Protein AF-A0A1G2BMB1-F1 (afdb_monomer_lite)

Secondary structure (DSSP, 8-state):
----HHHHHHHHHHHHHHTT-HHHHHHHH-GGGS-TTT-SS-HHHHHHHHHHHHHHHHHHH----HHHHHHTTGGGSTTS-SEEEE-STTT-EEEETHHHHHHHHHHHTT--HHHHHHHHHTTGGGTT--HHHHHHHTTT-HHHHHHHHHHHHHHHHHS---TTTTTHHHHHHHHHHHHHHHHT--HHHHHHHHHHHHSPPPPP-

Foldseek 3Di:
DPPPVLLVVLLVVLVVVCVVDPLSVCQQQPCLSPAVQFAPGRPVLLLVQLLVLQVLCCVQPVDHCNSLSSQLQSCVGPPNQPDWDPPDDSHGTDRPQSLVSSLVSCVVSPDDPLSSLLSNCLCVLVVPDALVRLCVSLVVDPVSSLSSLSSVLSSLLSRLQDPVRPVCLVVSLVRSQNSCVVSVHDPSSSVSSNCSSPDDHDDDD

Sequence (205 aa):
MSENPVIKSLFNEAMKRLKKSGYWQKACNDSSAHAPLWHQFPLLQHIDLTIAAAVEVFRQTGIDLVAILALHDLGKIDPFITYCQNDTPANHRQYQNHEDSSAKIAAEYGFSPEVLFLLRWHDQAYSGITPANLLKKCGGDKKRLTKLLLVFACDAAGKGWVPNQQKQRPQIAAFIEEVCNFAGLPEHISRVASAIILRDQPKAD

Radius of gyration: 16.28 Å; chains: 1; bounding box: 38×33×45 Å

Structure (mmCIF, N/CA/C/O backbone):
data_AF-A0A1G2BMB1-F1
#
_entry.id   AF-A0A1G2BMB1-F1
#
loop_
_atom_site.group_PDB
_atom_site.id
_atom_site.type_symbol
_atom_site.label_atom_id
_atom_site.label_alt_id
_atom_site.label_comp_id
_atom_site.label_asym_id
_atom_site.label_entity_id
_atom_site.label_seq_id
_atom_site.pdbx_PDB_ins_code
_atom_site.Cartn_x
_atom_site.Cartn_y
_atom_site.Cartn_z
_atom_site.occupancy
_atom_site.B_iso_or_equiv
_atom_site.auth_seq_id
_atom_site.auth_comp_id
_atom_site.auth_asym_id
_atom_site.auth_atom_id
_atom_site.pdb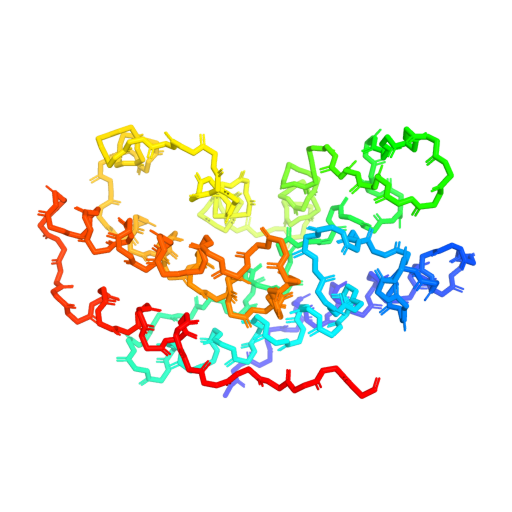x_PDB_model_num
ATOM 1 N N . MET A 1 1 ? -10.250 -19.900 0.254 1.00 40.16 1 MET A N 1
ATOM 2 C CA . MET A 1 1 ? -9.790 -18.753 -0.555 1.00 40.16 1 MET A CA 1
ATOM 3 C C . MET A 1 1 ? -10.714 -18.668 -1.750 1.00 40.16 1 MET A C 1
ATOM 5 O O . MET A 1 1 ? -10.724 -19.607 -2.534 1.00 40.16 1 MET A O 1
ATOM 9 N N . SER A 1 2 ? -11.554 -17.638 -1.860 1.00 33.88 2 SER A N 1
ATOM 10 C CA . SER A 1 2 ? -12.243 -17.402 -3.128 1.00 33.88 2 SER A CA 1
ATOM 11 C C . SER A 1 2 ? -11.184 -16.905 -4.104 1.00 33.88 2 SER A C 1
ATOM 13 O O . SER A 1 2 ? -10.715 -15.774 -3.981 1.00 33.88 2 SER A O 1
ATOM 15 N N . GLU A 1 3 ? -10.758 -17.767 -5.025 1.00 43.78 3 GLU A N 1
ATOM 16 C CA . GLU A 1 3 ? -10.104 -17.331 -6.251 1.00 43.78 3 GLU A CA 1
ATOM 17 C C . GLU A 1 3 ? -11.067 -16.347 -6.912 1.00 43.78 3 GLU A C 1
ATOM 19 O O . GLU A 1 3 ? -12.030 -16.772 -7.538 1.00 43.78 3 GLU A O 1
ATOM 24 N N . ASN A 1 4 ? -10.898 -15.041 -6.708 1.00 58.31 4 ASN A N 1
ATOM 25 C CA . ASN A 1 4 ? -11.692 -14.084 -7.455 1.00 58.31 4 ASN A CA 1
ATOM 26 C C . ASN A 1 4 ? -11.224 -14.219 -8.914 1.00 58.31 4 ASN A C 1
ATOM 28 O O . ASN A 1 4 ? -10.085 -13.837 -9.219 1.00 58.31 4 ASN A O 1
ATOM 32 N N . PRO A 1 5 ? -12.043 -14.804 -9.807 1.00 60.38 5 PRO A N 1
ATOM 33 C CA . PRO A 1 5 ? -11.613 -15.131 -11.161 1.00 60.38 5 PRO A CA 1
ATOM 34 C C . PRO A 1 5 ? -11.206 -13.870 -11.930 1.00 60.38 5 PRO A C 1
ATOM 36 O O . PRO A 1 5 ? -10.368 -13.944 -12.825 1.00 60.38 5 PRO A O 1
ATOM 39 N N . VAL A 1 6 ? -11.718 -12.704 -11.519 1.00 59.69 6 VAL A N 1
ATOM 40 C CA . VAL A 1 6 ? -11.354 -11.396 -12.067 1.00 59.69 6 VAL A CA 1
ATOM 41 C C . VAL A 1 6 ? -9.906 -11.035 -11.733 1.00 59.69 6 VAL A C 1
ATOM 43 O O . VAL A 1 6 ? -9.174 -10.645 -12.634 1.00 59.69 6 VAL A O 1
ATOM 46 N N . ILE A 1 7 ? -9.446 -11.237 -10.489 1.00 63.47 7 ILE A N 1
ATOM 47 C CA . ILE A 1 7 ? -8.053 -10.950 -10.084 1.00 63.47 7 ILE A CA 1
ATOM 48 C C . ILE A 1 7 ? -7.088 -11.870 -10.832 1.00 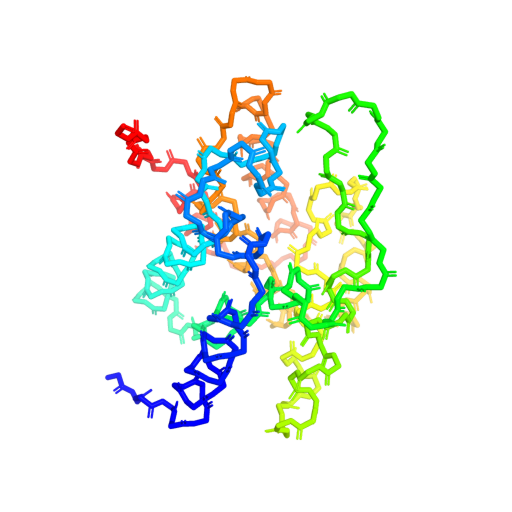63.47 7 ILE A C 1
ATOM 50 O O . ILE A 1 7 ? -6.094 -11.415 -11.389 1.00 63.47 7 ILE A O 1
ATOM 54 N N . LYS A 1 8 ? -7.408 -13.169 -10.891 1.00 61.91 8 LYS A N 1
ATOM 55 C CA . LYS A 1 8 ? -6.599 -14.162 -11.611 1.00 61.91 8 LYS A CA 1
ATOM 56 C C . LYS A 1 8 ? -6.544 -13.843 -13.107 1.00 61.91 8 LYS A C 1
ATOM 58 O O . LYS A 1 8 ? -5.479 -13.943 -13.706 1.00 61.91 8 LYS A O 1
ATOM 63 N N . SER A 1 9 ? -7.661 -13.431 -13.711 1.00 63.75 9 SER A N 1
ATOM 64 C CA . SER A 1 9 ? -7.712 -13.014 -15.118 1.00 63.75 9 SER A CA 1
ATOM 65 C C . SER A 1 9 ? -6.886 -11.755 -15.374 1.00 63.75 9 SER A C 1
ATOM 67 O O . SER A 1 9 ? -6.090 -11.745 -16.307 1.00 63.75 9 SER A O 1
ATOM 69 N N . LEU A 1 10 ? -7.018 -10.736 -14.521 1.00 62.34 10 LEU A N 1
ATOM 70 C CA . LEU A 1 10 ? -6.266 -9.482 -14.589 1.00 62.34 10 LEU A CA 1
ATOM 71 C C . LEU A 1 10 ? -4.765 -9.694 -14.481 1.00 62.34 10 LEU A C 1
ATOM 73 O O . LEU A 1 10 ? -4.008 -9.234 -15.332 1.00 62.34 10 LEU A O 1
ATOM 77 N N . PHE A 1 11 ? -4.345 -10.433 -13.456 1.00 64.12 11 PHE A N 1
ATOM 78 C CA . PHE A 1 11 ? -2.944 -10.757 -13.254 1.00 64.12 11 PHE A CA 1
ATOM 79 C C . PHE A 1 11 ? -2.411 -11.554 -14.447 1.00 64.12 11 PHE A C 1
ATOM 81 O O . PHE A 1 11 ? -1.391 -11.199 -15.026 1.00 64.12 11 PHE A O 1
ATOM 88 N N . ASN A 1 12 ? -3.147 -12.566 -14.917 1.00 65.56 12 ASN A N 1
ATOM 89 C CA . ASN A 1 12 ? -2.757 -13.330 -16.102 1.00 65.56 12 ASN A CA 1
ATOM 90 C C . ASN A 1 12 ? -2.710 -12.484 -17.383 1.00 65.56 12 ASN A C 1
ATOM 92 O O . ASN A 1 12 ? -1.885 -12.753 -18.254 1.00 65.56 12 ASN A O 1
ATOM 96 N N . GLU A 1 13 ? -3.583 -11.491 -17.537 1.00 62.50 13 GLU A N 1
ATOM 97 C CA . GLU A 1 13 ? -3.580 -10.589 -18.686 1.00 62.50 13 GLU A CA 1
ATOM 98 C C . GLU A 1 13 ? -2.398 -9.617 -18.640 1.00 62.50 13 GLU A C 1
ATOM 100 O O . GLU A 1 13 ? -1.688 -9.491 -19.642 1.00 62.50 13 GLU A O 1
ATOM 105 N N . ALA A 1 14 ? -2.120 -9.018 -17.478 1.00 61.41 14 ALA A N 1
ATOM 106 C CA . ALA A 1 14 ? -0.907 -8.239 -17.245 1.00 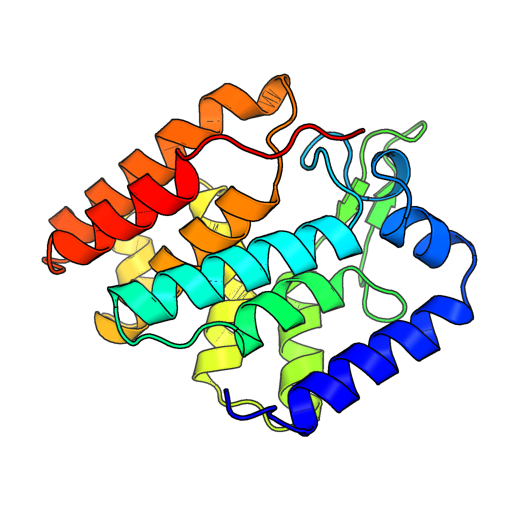61.41 14 ALA A CA 1
ATOM 107 C C . ALA A 1 14 ? 0.343 -9.082 -17.556 1.00 61.41 14 ALA A C 1
ATOM 109 O O . ALA A 1 14 ? 1.183 -8.680 -18.360 1.00 61.41 14 ALA A O 1
ATOM 110 N N . MET A 1 15 ? 0.399 -10.320 -17.055 1.00 62.94 15 MET A N 1
ATOM 111 C CA . MET A 1 15 ? 1.475 -11.279 -17.329 1.00 62.94 15 MET A CA 1
ATOM 112 C C . MET A 1 15 ? 1.586 -11.685 -18.807 1.00 62.94 15 MET A C 1
ATOM 114 O O . MET A 1 15 ? 2.689 -11.883 -19.319 1.00 62.94 15 MET A O 1
ATOM 118 N N . LYS A 1 16 ? 0.472 -11.800 -19.541 1.00 61.47 16 LYS A N 1
ATOM 119 C CA . LYS A 1 16 ? 0.485 -12.064 -20.994 1.00 61.47 16 LYS A CA 1
ATOM 120 C C . LYS A 1 16 ? 1.001 -10.865 -21.790 1.00 61.47 16 LYS A C 1
ATOM 122 O O . LYS A 1 16 ? 1.705 -11.068 -22.778 1.00 61.47 16 LYS A O 1
ATOM 127 N N . ARG A 1 17 ? 0.662 -9.639 -21.382 1.00 54.75 17 ARG A N 1
ATOM 128 C CA . ARG A 1 17 ? 1.127 -8.394 -22.018 1.00 54.75 17 ARG A CA 1
ATOM 129 C C . ARG A 1 17 ? 2.621 -8.167 -21.753 1.00 54.75 17 ARG A C 1
ATOM 131 O O . ARG A 1 17 ? 3.355 -7.906 -22.702 1.00 54.75 17 ARG A O 1
ATOM 138 N N . LEU A 1 18 ? 3.088 -8.457 -20.534 1.00 53.75 18 LEU A N 1
ATOM 139 C CA . LEU A 1 18 ? 4.507 -8.475 -20.144 1.00 53.75 18 LEU A CA 1
ATOM 140 C C . LEU A 1 18 ? 5.387 -9.342 -21.058 1.00 53.75 18 LEU A C 1
ATOM 142 O O . LEU A 1 18 ? 6.513 -8.964 -21.383 1.00 53.75 18 LEU A O 1
ATOM 146 N N . LYS A 1 19 ? 4.876 -10.488 -21.532 1.00 49.25 19 LYS A N 1
ATOM 147 C CA . LYS A 1 19 ? 5.622 -11.381 -22.436 1.00 49.25 19 LYS A CA 1
ATOM 148 C C . LYS A 1 19 ? 5.981 -10.740 -23.784 1.00 49.25 19 LYS A C 1
ATOM 150 O O . LYS A 1 19 ? 6.873 -11.259 -24.446 1.00 49.25 19 LYS A O 1
ATOM 155 N N . LYS A 1 20 ? 5.343 -9.638 -24.194 1.00 50.84 20 LYS A N 1
ATOM 156 C CA . LYS A 1 20 ? 5.582 -9.001 -25.503 1.00 50.84 20 LYS A CA 1
ATOM 157 C C . LYS A 1 20 ? 6.668 -7.921 -25.497 1.00 50.84 20 LYS A C 1
ATOM 159 O O . LYS A 1 20 ? 7.103 -7.517 -26.570 1.00 50.84 20 LYS A O 1
ATOM 164 N N . SER A 1 21 ? 7.139 -7.478 -24.333 1.00 56.31 21 SER A N 1
ATOM 165 C CA . SER A 1 21 ? 8.065 -6.345 -24.218 1.00 56.31 21 SER A CA 1
ATOM 166 C C . SER A 1 21 ? 9.340 -6.723 -23.452 1.00 56.31 21 SER A C 1
ATOM 168 O O . SER A 1 21 ? 9.294 -7.003 -22.252 1.00 56.31 21 SER A O 1
ATOM 170 N N . GLY A 1 22 ? 10.494 -6.710 -24.128 1.00 59.22 22 GLY A N 1
ATOM 171 C CA . GLY A 1 22 ? 11.763 -7.214 -23.577 1.00 59.22 22 GLY A CA 1
ATOM 172 C C . GLY A 1 22 ? 12.251 -6.502 -22.306 1.00 59.22 22 GLY A C 1
ATOM 173 O O . GLY A 1 22 ? 12.800 -7.138 -21.412 1.00 59.22 22 GLY A O 1
ATOM 174 N N . TYR A 1 23 ? 11.993 -5.199 -22.168 1.00 60.84 23 TYR A N 1
ATOM 175 C CA . TYR A 1 23 ? 12.359 -4.442 -20.965 1.00 60.84 23 TYR A CA 1
ATOM 176 C C . TYR A 1 23 ? 11.543 -4.854 -19.731 1.00 60.84 23 TYR A C 1
ATOM 178 O O . TYR A 1 23 ? 12.091 -4.961 -18.636 1.00 60.84 23 TYR A O 1
ATOM 186 N N . TRP A 1 24 ? 10.246 -5.120 -19.892 1.00 62.31 24 TRP A N 1
ATOM 187 C CA . TRP A 1 24 ? 9.374 -5.446 -18.762 1.00 62.31 24 TRP A CA 1
ATOM 188 C C . TRP A 1 24 ? 9.559 -6.861 -18.267 1.00 62.31 24 TRP A C 1
ATOM 190 O O . TRP A 1 24 ? 9.482 -7.091 -17.065 1.00 62.31 24 TRP A O 1
ATOM 200 N N . GLN A 1 25 ? 9.923 -7.783 -19.160 1.00 66.44 25 GLN A N 1
ATOM 201 C CA . GLN A 1 25 ? 10.459 -9.069 -18.731 1.00 66.44 25 GLN A CA 1
ATOM 202 C C . GLN A 1 25 ? 11.695 -8.878 -17.846 1.00 66.44 25 GLN A C 1
ATOM 204 O O . GLN A 1 25 ? 11.819 -9.568 -16.840 1.00 66.44 25 GLN A O 1
ATOM 209 N N . LYS A 1 26 ? 12.576 -7.920 -18.162 1.00 69.56 26 LYS A N 1
ATOM 210 C CA . LYS A 1 26 ? 13.732 -7.626 -17.311 1.00 69.56 26 LYS A CA 1
ATOM 211 C C . LYS A 1 26 ? 13.302 -7.039 -15.961 1.00 69.56 26 LYS A C 1
ATOM 213 O O . LYS A 1 26 ? 13.639 -7.618 -14.946 1.00 69.56 26 LYS A O 1
ATOM 218 N N . ALA A 1 27 ? 12.492 -5.979 -15.915 1.00 65.75 27 ALA A N 1
ATOM 219 C CA . ALA A 1 27 ? 12.028 -5.382 -14.647 1.00 65.75 27 ALA A CA 1
ATOM 220 C C . ALA A 1 27 ? 11.242 -6.361 -13.744 1.00 65.75 27 ALA A C 1
ATOM 222 O O . ALA A 1 27 ? 11.308 -6.287 -12.517 1.00 65.75 27 ALA A O 1
ATOM 223 N N . CYS A 1 28 ? 10.518 -7.304 -14.349 1.00 74.25 28 CYS A N 1
ATOM 224 C CA . CYS A 1 28 ? 9.784 -8.343 -13.629 1.00 74.25 28 CYS A CA 1
ATOM 225 C C . CYS A 1 28 ? 10.676 -9.411 -12.997 1.00 74.25 28 CYS A C 1
ATOM 227 O O . CYS A 1 28 ? 10.265 -9.997 -12.000 1.00 74.25 28 CYS A O 1
ATOM 229 N N . ASN A 1 29 ? 11.861 -9.659 -13.563 1.00 75.00 29 ASN A N 1
ATOM 230 C CA . ASN A 1 29 ? 12.733 -10.776 -13.185 1.00 75.00 29 ASN A CA 1
ATOM 231 C C . ASN A 1 29 ? 14.115 -10.339 -12.657 1.00 75.00 29 ASN A C 1
ATOM 233 O O . ASN A 1 29 ? 14.867 -11.175 -12.176 1.00 75.00 29 ASN A O 1
ATOM 237 N N . ASP A 1 30 ? 14.457 -9.052 -12.739 1.00 74.31 30 ASP A N 1
ATOM 238 C CA . ASP A 1 30 ? 15.751 -8.482 -12.355 1.00 74.31 30 ASP A CA 1
ATOM 239 C C . ASP A 1 30 ? 15.532 -7.201 -11.532 1.00 74.31 30 ASP A C 1
ATOM 241 O O . ASP A 1 30 ? 14.972 -6.209 -12.015 1.00 74.31 30 ASP A O 1
ATOM 245 N N . SER A 1 31 ? 15.985 -7.216 -10.276 1.00 73.19 31 SER A N 1
ATOM 246 C CA . SER A 1 31 ? 15.825 -6.104 -9.333 1.00 73.19 31 SER A CA 1
ATOM 247 C C . SER A 1 31 ? 16.570 -4.845 -9.778 1.00 73.19 31 SER A C 1
ATOM 249 O O . SER A 1 31 ? 16.084 -3.737 -9.535 1.00 73.19 31 SER A O 1
ATOM 251 N N . SER A 1 32 ? 17.670 -4.988 -10.530 1.00 74.31 32 SER A N 1
ATOM 252 C CA . SER A 1 32 ? 18.397 -3.859 -11.130 1.00 74.31 32 SER A CA 1
ATOM 253 C C . SER A 1 32 ? 17.554 -3.089 -12.151 1.00 74.31 32 SER A C 1
ATOM 255 O O . SER A 1 32 ? 17.807 -1.917 -12.419 1.00 74.31 32 SER A O 1
ATOM 257 N N . ALA A 1 33 ? 16.525 -3.732 -12.710 1.00 69.50 33 ALA A N 1
ATOM 258 C CA . ALA A 1 33 ? 15.642 -3.163 -13.717 1.00 69.50 33 ALA A CA 1
ATOM 259 C C . ALA A 1 33 ? 14.265 -2.737 -13.172 1.00 69.50 33 ALA A C 1
ATOM 261 O O . ALA A 1 33 ? 13.483 -2.150 -13.921 1.00 69.50 33 ALA A O 1
ATOM 262 N N . HIS A 1 34 ? 13.951 -2.997 -11.903 1.00 73.12 34 HIS A N 1
ATOM 263 C CA . HIS A 1 34 ? 12.720 -2.518 -11.272 1.00 73.12 34 HIS A CA 1
ATOM 264 C C . HIS A 1 34 ? 12.934 -1.095 -10.725 1.00 73.12 34 HIS A C 1
ATOM 266 O O . HIS A 1 34 ? 12.831 -0.112 -11.453 1.00 73.12 34 HIS A O 1
ATOM 272 N N . ALA A 1 35 ? 13.304 -0.974 -9.456 1.00 77.81 35 ALA A N 1
ATOM 273 C CA . ALA A 1 35 ?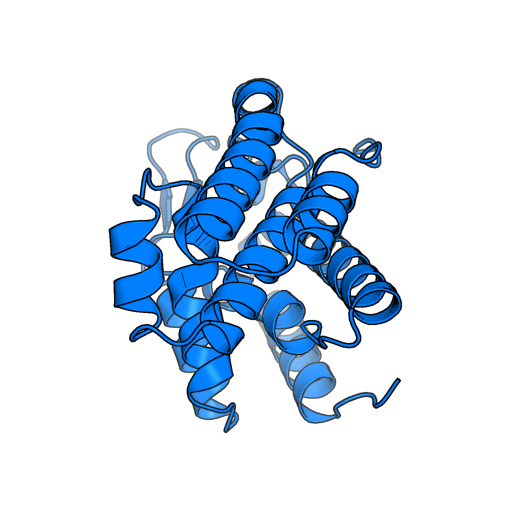 13.675 0.283 -8.819 1.00 77.81 35 ALA A CA 1
ATOM 274 C C . ALA A 1 35 ? 14.734 -0.030 -7.747 1.00 77.81 35 ALA A C 1
ATOM 276 O O . ALA A 1 35 ? 14.409 -0.099 -6.563 1.00 77.81 35 ALA A O 1
ATOM 277 N N . PRO A 1 36 ? 16.001 -0.259 -8.144 1.00 72.44 36 PRO A N 1
ATOM 278 C CA . PRO A 1 36 ? 17.028 -0.854 -7.278 1.00 72.44 36 PRO A CA 1
ATOM 279 C C . PRO A 1 36 ? 17.451 0.011 -6.083 1.00 72.44 36 PRO A C 1
ATOM 281 O O . PRO A 1 36 ? 18.108 -0.478 -5.173 1.00 72.44 36 PRO A O 1
ATOM 284 N N . LEU A 1 37 ? 17.077 1.293 -6.054 1.00 76.88 37 LEU A N 1
ATOM 285 C CA . LEU A 1 37 ? 17.261 2.163 -4.883 1.00 76.88 37 LEU A CA 1
ATOM 286 C C . LEU A 1 37 ? 16.141 2.038 -3.844 1.00 76.88 37 LEU A C 1
ATOM 288 O O . LEU A 1 37 ? 16.271 2.595 -2.753 1.00 76.88 37 LEU A O 1
ATOM 292 N N . TRP A 1 38 ? 15.063 1.338 -4.197 1.00 78.62 38 TRP A N 1
ATOM 293 C CA . TRP A 1 38 ? 13.828 1.220 -3.422 1.00 78.62 38 TRP A CA 1
ATOM 294 C C . TRP A 1 38 ? 13.489 -0.236 -3.078 1.00 78.62 38 TRP A C 1
ATOM 296 O O . TRP A 1 38 ? 12.983 -0.511 -1.993 1.00 78.62 38 TRP A O 1
ATOM 306 N N . HIS A 1 39 ? 13.787 -1.177 -3.977 1.00 83.44 39 HIS A N 1
ATOM 307 C CA . HIS A 1 39 ? 13.421 -2.585 -3.835 1.00 83.44 39 HIS A CA 1
ATOM 308 C C . HIS A 1 39 ? 14.638 -3.492 -3.994 1.00 83.44 39 HIS A C 1
ATOM 310 O O . HIS A 1 39 ? 15.436 -3.325 -4.915 1.00 83.44 39 HIS A O 1
ATOM 316 N N . GLN A 1 40 ? 14.743 -4.493 -3.117 1.00 85.88 40 GLN A N 1
ATOM 317 C CA . GLN A 1 40 ? 15.721 -5.573 -3.271 1.00 85.88 40 GLN A CA 1
ATOM 318 C C . GLN A 1 40 ? 15.255 -6.602 -4.312 1.00 85.88 40 GLN A C 1
ATOM 320 O O . GLN A 1 40 ? 16.073 -7.255 -4.957 1.00 85.88 40 GLN A O 1
ATOM 325 N N . PHE A 1 41 ? 13.939 -6.731 -4.480 1.00 86.88 41 PHE A N 1
ATOM 326 C CA . PHE A 1 41 ? 13.317 -7.752 -5.310 1.00 86.88 41 PHE A CA 1
ATOM 327 C C . PHE A 1 41 ? 12.865 -7.206 -6.675 1.00 86.88 41 PHE A C 1
ATOM 329 O O . PHE A 1 41 ? 12.458 -6.038 -6.778 1.00 86.88 41 PHE A O 1
ATOM 336 N N . PRO A 1 42 ? 12.882 -8.047 -7.725 1.00 86.69 42 PRO A N 1
ATOM 337 C CA . PRO A 1 42 ? 12.159 -7.783 -8.964 1.00 86.69 42 PRO A CA 1
ATOM 338 C C . PRO A 1 42 ? 10.667 -7.531 -8.714 1.00 86.69 42 PRO A C 1
ATOM 340 O O . PRO A 1 42 ? 10.115 -7.963 -7.700 1.00 86.69 42 PRO A O 1
ATOM 343 N N . LEU A 1 43 ? 9.993 -6.874 -9.662 1.00 86.00 43 LEU A N 1
ATOM 344 C CA . LEU A 1 43 ? 8.598 -6.449 -9.498 1.00 86.00 43 LEU A CA 1
ATOM 345 C C . LEU A 1 43 ? 7.634 -7.604 -9.159 1.00 86.00 43 LEU A C 1
ATOM 347 O O . LEU A 1 43 ? 6.788 -7.454 -8.282 1.00 86.00 43 LEU A O 1
ATOM 351 N N . LEU A 1 44 ? 7.759 -8.766 -9.809 1.00 83.94 44 LEU A N 1
ATOM 352 C CA . LEU A 1 44 ? 6.844 -9.887 -9.546 1.00 83.94 44 LEU A CA 1
ATOM 353 C C . LEU A 1 44 ? 7.075 -10.504 -8.171 1.00 83.94 44 LEU A C 1
ATOM 355 O O . LEU A 1 44 ? 6.119 -10.744 -7.444 1.00 83.94 44 LEU A O 1
ATOM 359 N N . GLN A 1 45 ? 8.338 -10.682 -7.785 1.00 86.06 45 GLN A N 1
ATOM 360 C CA . GLN A 1 45 ? 8.670 -11.169 -6.450 1.00 86.06 45 GLN A CA 1
ATOM 361 C C . GLN A 1 45 ? 8.215 -10.177 -5.368 1.00 86.06 45 GLN A C 1
ATOM 363 O O . GLN A 1 45 ? 7.727 -10.598 -4.323 1.00 86.06 45 GLN A O 1
ATOM 368 N N . HIS A 1 46 ? 8.316 -8.867 -5.621 1.00 91.25 46 HIS A N 1
ATOM 369 C CA . HIS A 1 46 ? 7.749 -7.842 -4.747 1.00 91.25 46 HIS A CA 1
ATOM 370 C C . HIS A 1 46 ? 6.235 -8.042 -4.564 1.00 91.25 46 HIS A C 1
ATOM 372 O O . HIS A 1 46 ? 5.780 -8.175 -3.429 1.00 91.25 46 HIS A O 1
ATOM 378 N N . ILE A 1 47 ? 5.472 -8.152 -5.658 1.00 90.12 47 ILE A N 1
ATOM 379 C CA . ILE A 1 47 ? 4.017 -8.377 -5.616 1.00 90.12 47 ILE A CA 1
ATOM 380 C C . ILE A 1 47 ? 3.666 -9.689 -4.892 1.00 90.12 47 ILE A C 1
ATOM 382 O O . ILE A 1 47 ? 2.768 -9.708 -4.051 1.00 90.12 47 ILE A O 1
ATOM 386 N N . ASP A 1 48 ? 4.387 -10.779 -5.147 1.00 87.19 48 ASP A N 1
ATOM 387 C CA . ASP A 1 48 ? 4.138 -12.061 -4.478 1.00 87.19 48 ASP A CA 1
ATOM 388 C C . ASP A 1 48 ? 4.333 -11.959 -2.955 1.00 87.19 48 ASP A C 1
ATOM 390 O O . ASP A 1 48 ? 3.532 -12.483 -2.172 1.00 87.19 48 ASP A O 1
ATOM 394 N N . LEU A 1 49 ? 5.365 -11.233 -2.512 1.00 90.81 49 LEU A N 1
ATOM 395 C CA . LEU A 1 49 ? 5.635 -11.011 -1.092 1.00 90.81 49 LEU A CA 1
ATOM 396 C C . LEU A 1 49 ? 4.589 -10.106 -0.428 1.00 90.81 49 LEU A C 1
ATOM 398 O O . LEU A 1 49 ? 4.204 -10.375 0.717 1.00 90.81 49 LEU A O 1
ATOM 402 N N . THR A 1 50 ? 4.091 -9.074 -1.120 1.00 94.06 50 THR A N 1
ATOM 403 C CA . THR A 1 50 ? 3.008 -8.228 -0.588 1.00 94.06 50 THR A CA 1
ATOM 404 C C . THR A 1 50 ? 1.684 -8.996 -0.507 1.00 94.06 50 THR A C 1
ATOM 406 O O . THR A 1 50 ? 0.964 -8.860 0.484 1.00 94.06 50 THR A O 1
ATOM 409 N N . ILE A 1 51 ? 1.385 -9.883 -1.467 1.00 91.81 51 ILE A N 1
ATOM 410 C CA . ILE A 1 51 ? 0.231 -10.798 -1.406 1.00 91.81 51 ILE A CA 1
ATOM 411 C C . ILE A 1 51 ? 0.364 -11.760 -0.222 1.00 91.81 51 ILE A C 1
ATOM 413 O O . ILE A 1 51 ? -0.594 -11.945 0.533 1.00 91.81 51 ILE A O 1
ATOM 417 N N . ALA A 1 52 ? 1.541 -12.354 -0.014 1.00 89.56 52 ALA A N 1
ATOM 418 C CA . ALA A 1 52 ? 1.780 -13.237 1.125 1.00 89.56 52 ALA A CA 1
ATOM 419 C C . ALA A 1 52 ? 1.583 -12.506 2.466 1.00 89.56 52 ALA A C 1
ATOM 421 O O . ALA A 1 52 ? 1.004 -13.065 3.400 1.00 89.56 52 ALA A O 1
ATOM 422 N N . ALA A 1 53 ? 2.015 -11.244 2.560 1.00 94.69 53 ALA A N 1
ATOM 423 C CA . ALA A 1 53 ? 1.742 -10.394 3.717 1.00 94.69 53 ALA A CA 1
ATOM 424 C C . ALA A 1 53 ? 0.238 -10.106 3.888 1.00 94.69 53 ALA A C 1
ATOM 426 O O . ALA A 1 53 ? -0.275 -10.208 5.001 1.00 94.69 53 ALA A O 1
ATOM 427 N N . ALA A 1 54 ? -0.490 -9.838 2.800 1.00 94.69 54 ALA A N 1
ATOM 428 C CA . ALA A 1 54 ? -1.934 -9.600 2.833 1.00 94.69 54 ALA A CA 1
ATOM 429 C C . ALA A 1 54 ? -2.730 -10.825 3.312 1.00 94.69 54 ALA A C 1
ATOM 431 O O . ALA A 1 54 ? -3.673 -10.686 4.092 1.00 94.69 54 ALA A O 1
ATOM 432 N N . VAL A 1 55 ? -2.334 -12.034 2.899 1.00 91.81 55 VAL A N 1
ATOM 433 C CA . VAL A 1 55 ? -2.930 -13.288 3.393 1.00 91.81 55 VAL A CA 1
ATOM 434 C C . VAL A 1 55 ? -2.726 -13.434 4.901 1.00 91.81 55 VAL A C 1
ATOM 436 O O . VAL A 1 55 ? -3.634 -13.869 5.611 1.00 91.81 55 VAL A O 1
ATOM 439 N N . GLU A 1 56 ? -1.556 -13.054 5.407 1.00 93.31 56 GLU A N 1
ATOM 440 C CA . GLU A 1 56 ? -1.268 -13.110 6.837 1.00 93.31 56 GLU A CA 1
ATOM 441 C C . GLU A 1 56 ? -2.066 -12.062 7.629 1.00 93.31 56 GLU A C 1
ATOM 443 O O . GLU A 1 56 ? -2.681 -12.389 8.644 1.00 93.31 56 GLU A O 1
ATOM 448 N N . VAL A 1 57 ? -2.167 -10.831 7.117 1.00 95.50 57 VAL A N 1
ATOM 449 C CA . VAL A 1 57 ? -3.061 -9.801 7.672 1.00 95.50 57 VAL A CA 1
ATOM 450 C C . VAL A 1 57 ? -4.504 -10.302 7.736 1.00 95.50 57 VAL A C 1
ATOM 452 O O . VAL A 1 57 ? -5.159 -10.129 8.767 1.00 95.50 57 VAL A O 1
ATOM 455 N N . PHE A 1 58 ? -4.999 -10.959 6.683 1.00 95.31 58 PHE A N 1
ATOM 456 C CA . PHE A 1 58 ? -6.350 -11.519 6.666 1.00 95.31 58 PHE A CA 1
ATOM 457 C C . PHE A 1 58 ? -6.554 -12.557 7.774 1.00 95.31 58 PHE A C 1
ATOM 459 O O . PHE A 1 58 ? -7.566 -12.510 8.469 1.00 95.31 58 PHE A O 1
ATOM 466 N N . ARG A 1 59 ? -5.585 -13.452 8.006 1.00 93.81 59 ARG A N 1
ATOM 467 C CA . ARG A 1 59 ? -5.670 -14.443 9.096 1.00 93.81 59 ARG A CA 1
ATOM 468 C C . ARG A 1 59 ? -5.756 -13.797 10.477 1.00 93.81 59 ARG A C 1
ATOM 470 O O . ARG A 1 59 ? -6.444 -14.328 11.342 1.00 93.81 59 ARG A O 1
ATOM 477 N N . GLN A 1 60 ? -5.074 -12.671 10.682 1.00 96.50 60 GLN A N 1
ATOM 478 C CA . GLN A 1 60 ? -5.000 -12.009 11.988 1.00 96.50 60 GLN A CA 1
ATOM 479 C C . GLN A 1 60 ? -6.126 -10.994 12.235 1.00 96.50 60 GLN A C 1
ATOM 481 O O . GLN A 1 60 ? -6.459 -10.724 13.387 1.00 96.50 60 GLN A O 1
ATOM 486 N N . THR A 1 61 ? -6.707 -10.418 11.179 1.00 95.44 61 THR A N 1
ATOM 487 C CA . THR A 1 61 ? -7.662 -9.294 11.286 1.00 95.44 61 THR A CA 1
ATOM 488 C C . THR A 1 61 ? -9.016 -9.553 10.625 1.00 95.44 61 THR A C 1
ATOM 490 O O . THR A 1 61 ? -9.966 -8.811 10.866 1.00 95.44 61 THR A O 1
ATOM 493 N N . GLY A 1 62 ? -9.118 -10.565 9.759 1.00 94.06 62 GLY A N 1
ATOM 494 C CA . GLY A 1 62 ? -10.277 -10.797 8.893 1.00 94.06 62 GLY A CA 1
ATOM 495 C C . GLY A 1 62 ? -10.419 -9.802 7.732 1.00 94.06 62 GLY A C 1
ATOM 496 O O . GLY A 1 62 ? -11.409 -9.861 7.004 1.00 94.06 62 GLY A O 1
ATOM 497 N N . ILE A 1 63 ? -9.466 -8.882 7.538 1.00 95.38 63 ILE A N 1
ATOM 498 C CA . ILE A 1 63 ? -9.504 -7.869 6.473 1.00 95.38 63 ILE A CA 1
ATOM 499 C C . ILE A 1 63 ? -8.785 -8.404 5.233 1.00 95.38 63 ILE A C 1
ATOM 501 O O . ILE A 1 63 ? -7.575 -8.619 5.254 1.00 95.38 63 ILE A O 1
ATOM 505 N N . ASP A 1 64 ? -9.533 -8.623 4.150 1.00 92.94 64 ASP A N 1
ATOM 506 C CA . ASP A 1 64 ? -8.979 -9.101 2.880 1.00 92.94 64 ASP A CA 1
ATOM 507 C C . ASP A 1 64 ? -8.439 -7.930 2.050 1.00 92.94 64 ASP A C 1
ATOM 509 O O . ASP A 1 64 ? -9.180 -7.013 1.679 1.00 92.94 64 ASP A O 1
ATOM 513 N N . LEU A 1 65 ? -7.135 -7.972 1.771 1.00 94.12 65 LEU A N 1
ATOM 514 C CA . LEU A 1 65 ? -6.417 -6.984 0.967 1.00 94.12 65 LEU A CA 1
ATOM 515 C C . LEU A 1 65 ? -5.762 -7.598 -0.277 1.00 94.12 65 LEU A C 1
ATOM 517 O O . LEU A 1 65 ? -5.115 -6.879 -1.034 1.00 94.12 65 LEU A O 1
ATOM 521 N N . VAL A 1 66 ? -5.932 -8.903 -0.523 1.00 89.06 66 VAL A N 1
ATOM 522 C CA . VAL A 1 66 ? -5.188 -9.641 -1.561 1.00 89.06 66 VAL A CA 1
ATOM 523 C C . VAL A 1 66 ? -5.364 -9.001 -2.935 1.00 89.06 66 VAL A C 1
ATOM 525 O O . VAL A 1 66 ? -4.394 -8.824 -3.666 1.00 89.06 66 VAL A O 1
ATOM 528 N N . ALA A 1 67 ? -6.588 -8.588 -3.263 1.00 86.12 67 ALA A N 1
ATOM 529 C CA . ALA A 1 67 ? -6.880 -7.909 -4.521 1.00 86.12 67 ALA A CA 1
ATOM 530 C C . ALA A 1 67 ? -6.113 -6.597 -4.687 1.00 86.12 67 ALA A C 1
ATOM 532 O O . ALA A 1 67 ? -5.623 -6.305 -5.768 1.00 86.12 67 ALA A O 1
ATOM 533 N N . ILE A 1 68 ? -6.005 -5.811 -3.619 1.00 93.25 68 ILE A N 1
ATOM 534 C CA . ILE A 1 68 ? -5.325 -4.518 -3.657 1.00 93.25 68 ILE A CA 1
ATOM 535 C C . ILE A 1 68 ? -3.829 -4.744 -3.869 1.00 93.25 68 ILE A C 1
ATOM 537 O O . ILE A 1 68 ? -3.255 -4.141 -4.768 1.00 93.25 68 ILE A O 1
ATOM 541 N N . LEU A 1 69 ? -3.215 -5.665 -3.121 1.00 93.75 69 LEU A N 1
ATOM 542 C CA . LEU A 1 69 ? -1.779 -5.937 -3.233 1.00 93.75 69 LEU A CA 1
ATOM 543 C C . LEU A 1 69 ? -1.406 -6.651 -4.540 1.00 93.75 69 LEU A C 1
ATOM 545 O O . LEU A 1 69 ? -0.328 -6.413 -5.069 1.00 93.75 69 LEU A O 1
ATOM 549 N N . ALA A 1 70 ? -2.306 -7.429 -5.140 1.00 88.00 70 ALA A N 1
ATOM 550 C CA . ALA A 1 70 ? -2.083 -7.974 -6.481 1.00 88.00 70 ALA A CA 1
ATOM 551 C C . ALA A 1 70 ? -2.110 -6.903 -7.589 1.00 88.00 70 ALA A C 1
ATOM 553 O O . ALA A 1 70 ? -1.558 -7.122 -8.666 1.00 88.00 70 ALA A O 1
ATOM 554 N N . LEU A 1 71 ? -2.770 -5.764 -7.345 1.00 89.44 71 LEU A N 1
ATOM 555 C CA . LEU A 1 71 ? -2.997 -4.714 -8.342 1.00 89.44 71 LEU A CA 1
ATOM 556 C C . LEU A 1 71 ? -2.152 -3.448 -8.119 1.00 89.44 71 LEU A C 1
ATOM 558 O O . LEU A 1 71 ? -2.002 -2.677 -9.063 1.00 89.44 71 LEU A O 1
ATOM 562 N N . HIS A 1 72 ? -1.630 -3.216 -6.905 1.00 92.62 72 HIS A N 1
ATOM 563 C CA . HIS A 1 72 ? -1.059 -1.925 -6.474 1.00 92.62 72 HIS A CA 1
ATOM 564 C C . HIS A 1 72 ? 0.014 -1.367 -7.410 1.00 92.62 72 HIS A C 1
ATOM 566 O O . HIS A 1 72 ? 0.006 -0.174 -7.707 1.00 92.62 72 HIS A O 1
ATOM 572 N N . ASP A 1 73 ? 0.826 -2.253 -7.977 1.00 90.25 73 ASP A N 1
ATOM 573 C CA . ASP A 1 73 ? 1.954 -1.908 -8.829 1.00 90.25 73 ASP A CA 1
ATOM 574 C C . ASP A 1 73 ? 1.754 -2.248 -10.315 1.00 90.25 73 ASP A C 1
ATOM 576 O O . ASP A 1 73 ? 2.688 -2.133 -11.111 1.00 90.25 73 ASP A O 1
ATOM 580 N N . LEU A 1 74 ? 0.545 -2.624 -10.750 1.00 84.25 74 LEU A N 1
ATOM 581 C CA . LEU A 1 74 ? 0.295 -2.890 -12.176 1.00 84.25 74 LEU A CA 1
ATOM 582 C C . LEU A 1 74 ? 0.536 -1.665 -13.065 1.00 84.25 74 LEU A C 1
ATOM 584 O O . LEU A 1 74 ? 0.917 -1.810 -14.224 1.00 84.25 74 LEU A O 1
ATOM 588 N N . GLY A 1 75 ? 0.370 -0.458 -12.530 1.00 82.06 75 GLY A N 1
ATOM 589 C CA . GLY A 1 75 ? 0.709 0.788 -13.207 1.00 82.06 75 GLY A CA 1
ATOM 590 C C . GLY A 1 75 ? 2.204 0.963 -13.489 1.00 82.06 75 GLY A C 1
ATOM 591 O O . GLY A 1 75 ? 2.557 1.851 -14.259 1.00 82.06 75 GLY A O 1
ATOM 592 N N . LYS A 1 76 ? 3.076 0.118 -12.914 1.00 80.25 76 LYS A N 1
ATOM 593 C CA . LYS A 1 76 ? 4.505 0.015 -13.252 1.00 80.25 76 LYS A CA 1
ATOM 594 C C . LYS A 1 76 ? 4.766 -0.907 -14.444 1.00 80.25 76 LYS A C 1
ATOM 596 O O . LYS A 1 76 ? 5.922 -1.137 -14.767 1.00 80.25 76 LYS A O 1
ATOM 601 N N . ILE A 1 77 ? 3.744 -1.469 -15.084 1.00 75.25 77 ILE A N 1
ATOM 602 C CA . ILE A 1 77 ? 3.885 -2.366 -16.236 1.00 75.25 77 ILE A CA 1
ATOM 603 C C . ILE A 1 77 ? 3.449 -1.626 -17.505 1.00 75.25 77 ILE A C 1
ATOM 605 O O . ILE A 1 77 ? 2.437 -0.937 -17.515 1.00 75.25 77 ILE A O 1
ATOM 609 N N . ASP A 1 78 ? 4.185 -1.763 -18.605 1.00 59.03 78 ASP A N 1
ATOM 610 C CA . ASP A 1 78 ? 3.784 -1.204 -19.904 1.00 59.03 78 ASP A CA 1
ATOM 611 C C . ASP A 1 78 ? 2.552 -1.905 -20.497 1.00 59.03 78 ASP A C 1
ATOM 613 O O . ASP A 1 78 ? 2.386 -3.120 -20.336 1.00 59.03 78 ASP A O 1
ATOM 617 N N . PRO A 1 79 ? 1.682 -1.160 -21.202 1.00 54.84 79 PRO A N 1
ATOM 618 C CA . PRO A 1 79 ? 1.785 0.266 -21.551 1.00 54.84 79 PRO A CA 1
ATOM 619 C C . PRO A 1 79 ? 1.222 1.242 -20.509 1.00 54.84 79 PRO A C 1
ATOM 621 O O . PRO A 1 79 ? 0.956 2.396 -20.826 1.00 54.84 79 PRO A O 1
ATOM 624 N N . PHE A 1 80 ? 1.009 0.814 -19.265 1.00 54.09 80 PHE A N 1
ATOM 625 C CA . PHE A 1 80 ? 0.315 1.622 -18.258 1.00 54.09 80 PHE A CA 1
ATOM 626 C C . PHE A 1 80 ? 1.185 2.698 -17.606 1.00 54.09 80 PHE A C 1
ATOM 628 O O . PHE A 1 80 ? 0.675 3.557 -16.880 1.00 54.09 80 PHE A O 1
ATOM 635 N N . ILE A 1 81 ? 2.489 2.685 -17.870 1.00 62.06 81 ILE A N 1
ATOM 636 C CA . ILE A 1 81 ? 3.401 3.690 -17.342 1.00 62.06 81 ILE A CA 1
ATOM 637 C C . ILE A 1 81 ? 3.240 4.979 -18.111 1.00 62.06 81 ILE A C 1
ATOM 639 O O . ILE A 1 81 ? 3.491 5.055 -19.310 1.00 62.06 81 ILE A O 1
ATOM 643 N N . THR A 1 82 ? 2.888 6.019 -17.367 1.00 51.56 82 THR A N 1
ATOM 644 C CA . THR A 1 82 ? 2.815 7.366 -17.921 1.00 51.56 82 THR A CA 1
ATOM 645 C C . THR A 1 82 ? 4.216 7.974 -18.036 1.00 51.56 82 THR A C 1
ATOM 647 O O . THR A 1 82 ? 4.488 8.705 -18.985 1.00 51.56 82 THR A O 1
ATOM 650 N N . TYR A 1 83 ? 5.123 7.668 -17.096 1.00 53.47 83 TYR A N 1
ATOM 651 C CA . TYR A 1 83 ? 6.476 8.223 -17.088 1.00 53.47 83 TYR A CA 1
ATOM 652 C C . TYR A 1 83 ? 7.437 7.420 -16.187 1.00 53.47 83 TYR A C 1
ATOM 654 O O . TYR A 1 83 ? 7.178 7.227 -14.999 1.00 53.47 83 TYR A O 1
ATOM 662 N N . CYS A 1 84 ? 8.559 6.962 -16.751 1.00 56.03 84 CYS A N 1
ATOM 663 C CA . CYS A 1 84 ? 9.706 6.436 -16.007 1.00 56.03 84 CYS A CA 1
ATOM 664 C C . CYS A 1 84 ? 10.888 7.372 -16.274 1.00 56.03 84 CYS A C 1
ATOM 666 O O . CYS A 1 84 ? 11.406 7.384 -17.394 1.00 56.03 84 CYS A O 1
ATOM 668 N N . GLN A 1 85 ? 11.307 8.168 -15.284 1.00 54.00 85 GLN A N 1
ATOM 669 C CA . GLN A 1 85 ? 12.548 8.937 -15.427 1.00 54.00 85 GLN A CA 1
ATOM 670 C C . GLN A 1 85 ? 13.723 7.965 -15.441 1.00 54.00 85 GLN A C 1
ATOM 672 O O . GLN A 1 85 ? 13.804 7.075 -14.598 1.00 54.00 85 GLN A O 1
ATOM 677 N N . ASN A 1 86 ? 14.596 8.121 -16.433 1.00 52.47 86 ASN A N 1
ATOM 678 C CA . ASN A 1 86 ? 15.897 7.471 -16.498 1.00 52.47 86 ASN A CA 1
ATOM 679 C C . ASN A 1 86 ? 16.944 8.567 -16.307 1.00 52.47 86 ASN A C 1
ATOM 681 O O . ASN A 1 86 ? 17.582 8.992 -17.272 1.00 52.47 86 ASN A O 1
ATOM 685 N N . ASP A 1 87 ? 17.099 9.058 -15.082 1.00 43.44 87 ASP A N 1
ATOM 686 C CA . ASP A 1 87 ? 18.127 10.055 -14.790 1.00 43.44 87 ASP A CA 1
ATOM 687 C C . ASP A 1 87 ? 19.501 9.362 -14.725 1.00 43.44 87 ASP A C 1
ATOM 689 O O . ASP A 1 87 ? 20.031 9.061 -13.657 1.00 43.44 87 ASP A O 1
ATOM 693 N N . THR A 1 88 ? 20.110 9.112 -15.895 1.00 40.31 88 THR A N 1
ATOM 694 C CA . THR A 1 88 ? 21.504 8.624 -16.094 1.00 40.31 88 THR A CA 1
ATOM 695 C C . THR A 1 88 ? 21.825 7.240 -15.458 1.00 40.31 88 THR A C 1
ATOM 697 O O . THR A 1 88 ? 20.935 6.627 -14.867 1.00 40.31 88 THR A O 1
ATOM 700 N N . PRO A 1 89 ? 22.979 6.587 -15.764 1.00 46.84 89 PRO A N 1
ATOM 701 C CA . PRO A 1 89 ? 23.000 5.169 -16.139 1.00 46.84 89 PRO A CA 1
ATOM 702 C C . PRO A 1 89 ? 22.388 4.233 -15.082 1.00 46.84 89 PRO A C 1
ATOM 704 O O . PRO A 1 89 ? 22.795 4.220 -13.925 1.00 46.84 89 PRO A O 1
ATOM 707 N N . ALA A 1 90 ? 21.415 3.440 -15.544 1.00 48.62 90 ALA A N 1
ATOM 708 C CA . ALA A 1 90 ? 20.778 2.261 -14.940 1.00 48.62 90 ALA A CA 1
ATOM 709 C C . ALA A 1 90 ? 20.109 2.367 -13.549 1.00 48.62 90 ALA A C 1
ATOM 711 O O . ALA A 1 90 ? 19.286 1.506 -13.250 1.00 48.62 90 ALA A O 1
ATOM 712 N N . ASN A 1 91 ? 20.374 3.390 -12.731 1.00 48.62 91 ASN A N 1
ATOM 713 C CA . ASN A 1 91 ? 20.169 3.256 -11.280 1.00 48.62 91 ASN A CA 1
ATOM 714 C C . ASN A 1 91 ? 19.037 4.109 -1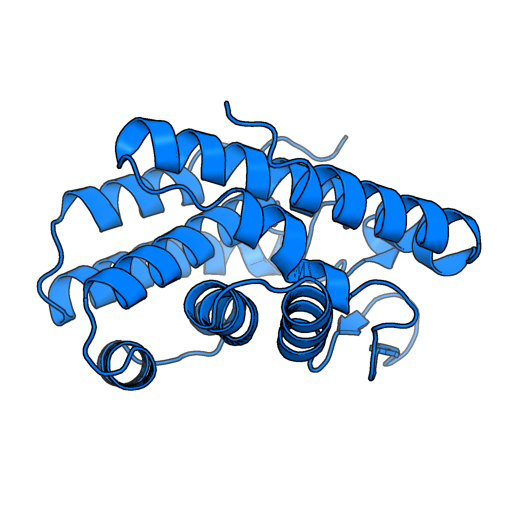0.675 1.00 48.62 91 ASN A C 1
ATOM 716 O O . ASN A 1 91 ? 18.651 3.857 -9.538 1.00 48.62 91 ASN A O 1
ATOM 720 N N . HIS A 1 92 ? 18.462 5.071 -11.402 1.00 53.50 92 HIS A N 1
ATOM 721 C CA . HIS A 1 92 ? 17.403 5.955 -10.885 1.00 53.50 92 HIS A CA 1
ATOM 722 C C . HIS A 1 92 ? 16.104 5.770 -11.665 1.00 53.50 92 HIS A C 1
ATOM 724 O O . HIS A 1 92 ? 15.744 6.609 -12.482 1.00 53.50 92 HIS A O 1
ATOM 730 N N . ARG A 1 93 ? 15.411 4.649 -11.435 1.00 66.25 93 ARG A N 1
ATOM 731 C CA . ARG A 1 93 ? 14.064 4.435 -11.979 1.00 66.25 93 ARG A CA 1
ATOM 732 C C . ARG A 1 93 ? 13.030 4.888 -10.966 1.00 66.25 93 ARG A C 1
ATOM 734 O O . ARG A 1 93 ? 12.954 4.339 -9.867 1.00 66.25 93 ARG A O 1
ATOM 741 N N . GLN A 1 94 ? 12.242 5.881 -11.356 1.00 69.81 94 GLN A N 1
ATOM 742 C CA . GLN A 1 94 ? 11.088 6.348 -10.601 1.00 69.81 94 GLN A CA 1
ATOM 743 C C . GLN A 1 94 ? 9.841 6.228 -11.474 1.00 69.81 94 GLN A C 1
ATOM 745 O O . GLN A 1 94 ? 9.770 6.813 -12.556 1.00 69.81 94 GLN A O 1
ATOM 750 N N . TYR A 1 95 ? 8.864 5.467 -10.987 1.00 77.00 95 TYR A N 1
ATOM 751 C CA . TYR A 1 95 ? 7.579 5.263 -11.643 1.00 77.00 95 TYR A CA 1
ATOM 752 C C . TYR A 1 95 ? 6.606 6.344 -11.182 1.00 77.00 95 TYR A C 1
ATOM 754 O O . TYR A 1 95 ? 5.967 6.209 -10.139 1.00 77.00 95 TYR A O 1
ATOM 762 N N . GLN A 1 96 ? 6.526 7.445 -11.925 1.00 75.12 96 GLN A N 1
ATOM 763 C CA . GLN A 1 96 ? 5.623 8.534 -11.561 1.00 75.12 96 GLN A CA 1
ATOM 764 C C . GLN A 1 96 ? 4.177 8.166 -11.918 1.00 75.12 96 GLN A C 1
ATOM 766 O O . GLN A 1 96 ? 3.906 7.686 -13.022 1.00 75.12 96 GLN A O 1
ATOM 771 N N . ASN A 1 97 ? 3.252 8.437 -10.994 1.00 81.94 97 ASN A N 1
ATOM 772 C CA . ASN A 1 97 ? 1.807 8.227 -11.142 1.00 81.94 97 ASN A CA 1
ATOM 773 C C . ASN A 1 97 ? 1.393 6.762 -11.387 1.00 81.94 97 ASN A C 1
ATOM 775 O O . ASN A 1 97 ? 0.330 6.511 -11.966 1.00 81.94 97 ASN A O 1
ATOM 779 N N . HIS A 1 98 ? 2.213 5.786 -10.986 1.00 87.25 98 HIS A N 1
ATOM 780 C CA . HIS A 1 98 ? 1.873 4.373 -11.179 1.00 87.25 98 HIS A CA 1
ATOM 781 C C . HIS A 1 98 ? 0.665 3.961 -10.328 1.00 87.25 98 HIS A C 1
ATOM 783 O O . HIS A 1 98 ? -0.110 3.108 -10.744 1.00 87.25 98 HIS A O 1
ATOM 789 N N . GLU A 1 99 ? 0.443 4.625 -9.199 1.00 91.69 99 GLU A N 1
ATOM 790 C CA . GLU A 1 99 ? -0.704 4.468 -8.309 1.00 91.69 99 GLU A CA 1
ATOM 791 C C . GLU A 1 99 ? -2.016 4.805 -9.039 1.00 91.69 99 GLU A C 1
ATOM 793 O O . GLU A 1 99 ? -2.992 4.047 -9.007 1.00 91.69 99 GLU A O 1
ATOM 798 N N . ASP A 1 100 ? -2.021 5.923 -9.772 1.00 90.88 100 ASP A N 1
ATOM 799 C CA . ASP A 1 100 ? -3.153 6.350 -10.594 1.00 90.88 100 ASP A CA 1
ATOM 800 C C . ASP A 1 100 ? -3.373 5.423 -11.788 1.00 90.88 100 ASP A C 1
ATOM 802 O O . ASP A 1 100 ? -4.521 5.121 -12.127 1.00 90.88 100 ASP A O 1
ATOM 806 N N . SER A 1 101 ? -2.297 4.949 -12.420 1.00 89.00 101 SER A N 1
ATOM 807 C CA . SER A 1 101 ? -2.382 3.959 -13.495 1.00 89.00 101 SER A CA 1
ATOM 808 C C . SER A 1 101 ? -2.960 2.629 -13.001 1.00 89.00 101 SER A C 1
ATOM 810 O O . SER A 1 101 ? -3.906 2.129 -13.608 1.00 89.00 101 SER A O 1
ATOM 812 N N . SER A 1 102 ? -2.486 2.097 -11.869 1.00 90.75 102 SER A N 1
ATOM 813 C CA . SER A 1 102 ? -3.038 0.892 -11.231 1.00 90.75 102 SER A CA 1
ATOM 814 C C . SER A 1 102 ? -4.533 1.046 -10.945 1.00 90.75 102 SER A C 1
ATOM 816 O O . SER A 1 102 ? -5.329 0.154 -11.247 1.00 90.75 102 SER A O 1
ATOM 818 N N . ALA A 1 103 ? -4.944 2.205 -10.422 1.00 92.19 103 ALA A N 1
ATOM 819 C CA . ALA A 1 103 ? -6.348 2.494 -10.160 1.00 92.19 103 ALA A CA 1
ATOM 820 C C . ALA A 1 103 ? -7.188 2.617 -11.443 1.00 92.19 103 ALA A C 1
ATOM 822 O O . ALA A 1 103 ? -8.324 2.150 -11.468 1.00 92.19 103 ALA A O 1
ATOM 823 N N . LYS A 1 104 ? -6.665 3.214 -12.522 1.00 90.19 104 LYS A N 1
ATOM 824 C CA . LYS A 1 104 ? -7.369 3.279 -13.817 1.00 90.19 104 LYS A CA 1
ATOM 825 C C . LYS A 1 104 ? -7.614 1.884 -14.388 1.00 90.19 104 LYS A C 1
ATOM 827 O O . LYS A 1 104 ? -8.750 1.582 -14.739 1.00 90.19 104 LYS A O 1
ATOM 832 N N . ILE A 1 105 ? -6.597 1.020 -14.380 1.00 85.94 105 ILE A N 1
ATOM 833 C CA . ILE A 1 105 ? -6.733 -0.378 -14.816 1.00 85.94 105 ILE A CA 1
ATOM 834 C C . ILE A 1 105 ? -7.787 -1.084 -13.966 1.00 85.94 105 ILE A C 1
ATOM 836 O O . ILE A 1 105 ? -8.710 -1.682 -14.499 1.00 85.94 105 ILE A O 1
ATOM 840 N N . ALA A 1 106 ? -7.713 -0.985 -12.638 1.00 88.12 106 ALA A N 1
ATOM 841 C CA . ALA A 1 106 ? -8.704 -1.619 -11.771 1.00 88.12 106 ALA A CA 1
ATOM 842 C C . ALA A 1 106 ? -10.134 -1.102 -12.044 1.00 88.12 106 ALA A C 1
ATOM 844 O O . ALA A 1 106 ? -11.092 -1.876 -12.011 1.00 88.12 106 ALA A O 1
ATOM 845 N N . ALA A 1 107 ? -10.299 0.184 -12.367 1.00 90.25 107 ALA A N 1
ATOM 846 C CA . ALA A 1 107 ? -11.601 0.753 -12.707 1.00 90.25 107 ALA A CA 1
ATOM 847 C C . ALA A 1 107 ? -12.197 0.143 -13.988 1.00 90.25 107 ALA A C 1
ATOM 849 O O . ALA A 1 107 ? -13.389 -0.159 -14.012 1.00 90.25 107 ALA A O 1
ATOM 850 N N . GLU A 1 108 ? -11.379 -0.101 -15.019 1.00 87.06 108 GLU A N 1
ATOM 851 C CA . GLU A 1 108 ? -11.809 -0.735 -16.280 1.00 87.06 108 GLU A CA 1
ATOM 852 C C . GLU A 1 108 ? -12.377 -2.148 -16.071 1.00 87.06 108 GLU A C 1
ATOM 854 O O . GLU A 1 108 ? -13.223 -2.602 -16.839 1.00 87.06 108 GLU A O 1
ATOM 859 N N . TYR A 1 109 ? -11.968 -2.822 -14.994 1.00 82.44 109 TYR A N 1
ATOM 860 C CA . TYR A 1 109 ? -12.425 -4.165 -14.630 1.00 82.44 109 TYR A CA 1
ATOM 861 C C . TYR A 1 109 ? -13.502 -4.152 -13.536 1.00 82.44 109 TYR A C 1
ATOM 863 O O . TYR A 1 109 ? -13.811 -5.189 -12.948 1.00 82.44 109 TYR A O 1
ATOM 871 N N . GLY A 1 110 ? -14.088 -2.984 -13.253 1.00 86.25 110 GLY A N 1
ATOM 872 C CA . GLY A 1 110 ? -15.241 -2.850 -12.365 1.00 86.25 110 GLY A CA 1
ATOM 873 C C . GLY A 1 110 ? -14.921 -2.958 -10.872 1.00 86.25 110 GLY A C 1
ATOM 874 O O . GLY A 1 110 ? -15.814 -3.271 -10.082 1.00 86.25 110 GLY A O 1
ATOM 875 N N . PHE A 1 111 ? -13.674 -2.708 -10.456 1.00 89.06 111 PHE A N 1
ATOM 876 C CA . PHE A 1 111 ? -13.341 -2.664 -9.030 1.00 89.06 111 PHE A CA 1
ATOM 877 C C . PHE A 1 111 ? -14.013 -1.480 -8.328 1.00 89.06 111 PHE A C 1
ATOM 879 O O . PHE A 1 111 ? -14.244 -0.416 -8.903 1.00 89.06 111 PHE A O 1
ATOM 886 N N . SER A 1 112 ? -14.335 -1.673 -7.048 1.00 92.94 112 SER A N 1
ATOM 887 C CA . SER A 1 112 ? -15.090 -0.692 -6.270 1.00 92.94 112 SER A CA 1
ATOM 888 C C . SER A 1 112 ? -14.285 0.590 -6.009 1.00 92.94 112 SER A C 1
ATOM 890 O O . SER A 1 112 ? -13.058 0.528 -5.902 1.00 92.94 112 SER A O 1
ATOM 892 N N . PRO A 1 113 ? -14.951 1.744 -5.790 1.00 95.06 113 PRO A N 1
ATOM 893 C CA . PRO A 1 113 ? -14.278 3.001 -5.449 1.00 95.06 113 PRO A CA 1
ATOM 894 C C . PRO A 1 113 ? -13.326 2.898 -4.250 1.00 95.06 113 PRO A C 1
ATOM 896 O O . PRO A 1 113 ? -12.319 3.598 -4.200 1.00 95.06 113 PRO A O 1
ATOM 899 N N . GLU A 1 114 ? -13.624 2.006 -3.303 1.00 95.31 114 GLU A N 1
ATOM 900 C CA . GLU A 1 114 ? -12.762 1.722 -2.156 1.00 95.31 114 GLU A CA 1
ATOM 901 C C . GLU A 1 114 ? -11.429 1.092 -2.581 1.00 95.31 114 GLU A C 1
ATOM 903 O O . GLU A 1 114 ? -10.377 1.516 -2.114 1.00 95.31 114 GLU A O 1
ATOM 908 N N . VAL A 1 115 ? -11.452 0.117 -3.496 1.00 94.06 115 VAL A N 1
ATOM 909 C CA . VAL A 1 115 ? -10.220 -0.480 -4.035 1.00 94.06 115 VAL A CA 1
ATOM 910 C C . VAL A 1 115 ? -9.420 0.571 -4.795 1.00 94.06 115 VAL A C 1
ATOM 912 O O . VAL A 1 115 ? -8.223 0.701 -4.565 1.00 94.06 115 VAL A O 1
ATOM 915 N N . LEU A 1 116 ? -10.080 1.372 -5.637 1.00 95.06 116 LEU A N 1
ATOM 916 C CA . LEU A 1 116 ? -9.410 2.432 -6.396 1.00 95.06 116 LEU A CA 1
ATOM 917 C C . LEU A 1 116 ? -8.737 3.456 -5.475 1.00 95.06 116 LEU A C 1
ATOM 919 O O . LEU A 1 116 ? -7.622 3.889 -5.747 1.00 95.06 116 LEU A O 1
ATOM 923 N N . PHE A 1 117 ? -9.398 3.827 -4.374 1.00 97.31 117 PHE A N 1
ATOM 924 C CA . PHE A 1 117 ? -8.823 4.708 -3.361 1.00 97.31 117 PHE A CA 1
ATOM 925 C C . PHE A 1 117 ? -7.553 4.108 -2.754 1.00 97.31 117 PHE A C 1
ATOM 927 O O . PHE A 1 117 ? -6.534 4.789 -2.684 1.00 97.31 117 PHE A O 1
ATOM 934 N N . LEU A 1 118 ? -7.603 2.842 -2.334 1.00 97.50 118 LEU A N 1
ATOM 935 C CA . LEU A 1 118 ? -6.458 2.187 -1.704 1.00 97.50 118 LEU A CA 1
ATOM 936 C C . LEU A 1 118 ? -5.277 2.071 -2.673 1.00 97.50 118 LEU A C 1
ATOM 938 O O . LEU A 1 118 ? -4.155 2.331 -2.263 1.00 97.50 118 LEU A O 1
ATOM 942 N N . LEU A 1 119 ? -5.528 1.783 -3.956 1.00 95.56 119 LEU A N 1
ATOM 943 C CA . LEU A 1 119 ? -4.491 1.754 -4.994 1.00 95.56 119 LEU A CA 1
ATOM 944 C C . LEU A 1 119 ? -3.827 3.123 -5.195 1.00 95.56 119 LEU A C 1
ATOM 946 O O . LEU A 1 119 ? -2.606 3.191 -5.259 1.00 95.56 119 LEU A O 1
ATOM 950 N N . ARG A 1 120 ? -4.602 4.215 -5.242 1.00 95.50 120 ARG A N 1
ATOM 951 C CA . ARG A 1 120 ? -4.065 5.574 -5.463 1.00 95.50 120 ARG A CA 1
ATOM 952 C C . ARG A 1 120 ? -3.188 6.097 -4.335 1.00 95.50 120 ARG A C 1
ATOM 954 O O . ARG A 1 120 ? -2.399 7.006 -4.554 1.00 95.50 120 ARG A O 1
ATOM 961 N N . TRP A 1 121 ? -3.390 5.596 -3.122 1.00 96.06 121 TRP A N 1
ATOM 962 C CA . TRP A 1 121 ? -2.781 6.170 -1.925 1.00 96.06 121 TRP A CA 1
ATOM 963 C C . TRP A 1 121 ? -1.872 5.198 -1.180 1.00 96.06 121 TRP A C 1
ATOM 965 O O . TRP A 1 121 ? -1.462 5.527 -0.070 1.00 96.06 121 TRP A O 1
ATOM 975 N N . HIS A 1 122 ? -1.566 4.029 -1.752 1.00 95.19 122 HIS A N 1
ATOM 976 C CA . HIS A 1 122 ? -0.816 2.963 -1.081 1.00 95.19 122 HIS A CA 1
ATOM 977 C C . HIS A 1 122 ? 0.645 3.326 -0.750 1.00 95.19 122 HIS A C 1
ATOM 979 O O . HIS A 1 122 ? 1.257 2.653 0.072 1.00 95.19 122 HIS A O 1
ATOM 985 N N . ASP A 1 123 ? 1.193 4.394 -1.329 1.00 91.94 123 ASP A N 1
ATOM 986 C CA . ASP A 1 123 ? 2.575 4.843 -1.126 1.00 91.94 123 ASP A CA 1
ATOM 987 C C . ASP A 1 123 ? 2.716 5.964 -0.071 1.00 91.94 123 ASP A C 1
ATOM 989 O O . ASP A 1 123 ? 3.821 6.347 0.313 1.00 91.94 123 ASP A O 1
ATOM 993 N N . GLN A 1 124 ? 1.605 6.512 0.434 1.00 92.44 124 GLN A N 1
ATOM 994 C CA . GLN A 1 124 ? 1.628 7.789 1.161 1.00 92.44 124 GLN A CA 1
ATOM 995 C C . GLN A 1 124 ? 2.405 7.744 2.484 1.00 92.44 124 GLN A C 1
ATOM 997 O O . GLN A 1 124 ? 2.856 8.789 2.959 1.00 92.44 124 GLN A O 1
ATOM 1002 N N . ALA A 1 125 ? 2.598 6.559 3.074 1.00 89.31 125 ALA A N 1
ATOM 1003 C CA . ALA A 1 125 ? 3.443 6.384 4.257 1.00 89.31 125 ALA A CA 1
ATOM 1004 C C . ALA A 1 125 ? 4.904 6.808 4.022 1.00 89.31 125 ALA A C 1
ATOM 1006 O O . ALA A 1 125 ? 5.600 7.150 4.975 1.00 89.31 125 ALA A O 1
ATOM 1007 N N . TYR A 1 126 ? 5.367 6.822 2.769 1.00 86.31 126 TYR A N 1
ATOM 1008 C CA . TYR A 1 126 ? 6.732 7.209 2.405 1.00 86.31 126 TYR A CA 1
ATOM 1009 C C . TYR A 1 126 ? 6.868 8.708 2.087 1.00 86.31 126 TYR A C 1
ATOM 1011 O O . TYR A 1 126 ? 7.985 9.205 1.956 1.00 86.31 126 TYR A O 1
ATOM 1019 N N . SER A 1 127 ? 5.755 9.444 1.978 1.00 85.75 127 SER A N 1
ATOM 1020 C CA . SER A 1 127 ? 5.725 10.839 1.504 1.00 85.75 127 SER A CA 1
ATOM 1021 C C . SER A 1 127 ? 5.655 11.886 2.627 1.00 85.75 127 SER A C 1
ATOM 1023 O O . SER A 1 127 ? 5.379 13.054 2.359 1.00 85.75 127 SER A O 1
ATOM 1025 N N . GLY A 1 128 ? 5.855 11.493 3.891 1.00 85.31 128 GLY A N 1
ATOM 1026 C CA . GLY A 1 128 ? 5.821 12.417 5.036 1.00 85.31 128 GLY A CA 1
ATOM 1027 C C . GLY A 1 128 ? 4.431 12.983 5.358 1.00 85.31 128 GLY A C 1
ATOM 1028 O O . GLY A 1 128 ? 4.316 14.075 5.915 1.00 85.31 128 GLY A O 1
ATOM 1029 N N . ILE A 1 129 ? 3.359 12.274 4.988 1.00 94.31 129 ILE A N 1
ATOM 1030 C CA . ILE A 1 129 ? 1.991 12.671 5.333 1.00 94.31 129 ILE A CA 1
ATOM 1031 C C . ILE A 1 129 ? 1.774 12.627 6.854 1.00 94.31 129 ILE A C 1
ATOM 1033 O O . ILE A 1 129 ? 2.196 11.693 7.524 1.00 94.31 129 ILE A O 1
ATOM 1037 N N . THR A 1 130 ? 1.075 13.616 7.415 1.00 96.62 130 THR A N 1
ATOM 1038 C CA . THR A 1 130 ? 0.736 13.622 8.849 1.00 96.62 130 THR A CA 1
ATOM 1039 C C . THR A 1 130 ? -0.485 12.740 9.151 1.00 96.62 130 THR A C 1
ATOM 1041 O O . THR A 1 130 ? -1.364 12.609 8.287 1.00 96.62 130 THR A O 1
ATOM 1044 N N . PRO A 1 131 ? -0.635 12.209 10.383 1.00 97.38 131 PRO A N 1
ATOM 1045 C CA . PRO A 1 131 ? -1.815 11.430 10.773 1.00 97.38 131 PRO A CA 1
ATOM 1046 C C . PRO A 1 131 ? -3.153 12.135 10.513 1.00 97.38 131 PRO A C 1
ATOM 1048 O O . PRO A 1 131 ? -4.083 11.540 9.964 1.00 97.38 131 PRO A O 1
ATOM 1051 N N . ALA A 1 132 ? -3.233 13.432 10.828 1.00 97.56 132 ALA A N 1
ATOM 1052 C CA . ALA A 1 132 ? -4.426 14.243 10.592 1.00 97.56 132 ALA A CA 1
ATOM 1053 C C . ALA A 1 132 ? -4.781 14.340 9.099 1.00 97.56 132 ALA A C 1
ATOM 1055 O O . ALA A 1 132 ? -5.943 14.174 8.718 1.00 97.56 132 ALA A O 1
ATOM 1056 N N . ASN A 1 133 ? -3.783 14.565 8.238 1.00 97.56 133 ASN A N 1
ATOM 1057 C CA . ASN A 1 133 ? -3.993 14.658 6.794 1.00 97.56 133 ASN A CA 1
ATOM 1058 C C . ASN A 1 133 ? -4.363 13.305 6.181 1.00 97.56 133 ASN A C 1
ATOM 1060 O O . ASN A 1 133 ? -5.195 13.261 5.273 1.00 97.56 133 ASN A O 1
ATOM 1064 N N . LEU A 1 134 ? -3.798 12.206 6.688 1.00 97.50 134 LEU A N 1
ATOM 1065 C CA . LEU A 1 134 ? -4.130 10.857 6.237 1.00 97.50 134 LEU A CA 1
ATOM 1066 C C . LEU A 1 134 ? -5.574 10.477 6.602 1.00 97.50 134 LEU A C 1
ATOM 1068 O O . LEU A 1 134 ? -6.325 10.011 5.739 1.00 97.50 134 LEU A O 1
ATOM 1072 N N . LEU A 1 135 ? -6.007 10.754 7.838 1.00 97.50 135 LEU A N 1
ATOM 1073 C CA . LEU A 1 135 ? -7.398 10.552 8.259 1.00 97.50 135 LEU A CA 1
ATOM 1074 C C . LEU A 1 135 ? -8.364 11.416 7.432 1.00 97.50 135 LEU A C 1
ATOM 1076 O O . LEU A 1 135 ? -9.400 10.925 6.978 1.00 97.50 135 LEU A O 1
ATOM 1080 N N . LYS A 1 136 ? -8.007 12.681 7.172 1.00 97.06 136 LYS A N 1
ATOM 1081 C CA . LYS A 1 136 ? -8.789 13.576 6.306 1.00 97.06 136 LYS A CA 1
ATOM 1082 C C . LYS A 1 136 ? -8.893 13.042 4.875 1.00 97.06 136 LYS A C 1
ATOM 1084 O O . LYS A 1 136 ? -9.986 13.055 4.317 1.00 97.06 136 LYS A O 1
ATOM 1089 N N . LYS A 1 137 ? -7.801 12.528 4.295 1.00 96.00 137 LYS A N 1
ATOM 1090 C CA . LYS A 1 137 ? -7.803 11.862 2.975 1.00 96.00 137 LYS A CA 1
ATOM 1091 C C . LYS A 1 137 ? -8.734 10.654 2.940 1.00 96.00 137 LYS A C 1
ATOM 1093 O O . LYS A 1 137 ? -9.421 10.453 1.947 1.00 96.00 137 LYS A O 1
ATOM 1098 N N . CYS A 1 138 ? -8.827 9.906 4.037 1.00 97.12 138 CYS A N 1
ATOM 1099 C CA . CYS A 1 138 ? -9.790 8.812 4.175 1.00 97.12 138 CYS A CA 1
ATOM 1100 C C . CYS A 1 138 ? -11.243 9.294 4.370 1.00 97.12 138 CYS A C 1
ATOM 1102 O O . CYS A 1 138 ? -12.151 8.468 4.430 1.00 97.12 138 CYS A O 1
ATOM 1104 N N . GLY A 1 139 ? -11.493 10.606 4.449 1.00 96.56 139 GLY A N 1
ATOM 1105 C CA . GLY A 1 139 ? -12.815 11.185 4.700 1.00 96.56 139 GLY A CA 1
ATOM 1106 C C . GLY A 1 139 ? -13.266 11.061 6.156 1.00 96.56 139 GLY A C 1
ATOM 1107 O O . GLY A 1 139 ? -14.462 11.043 6.422 1.00 96.56 139 GLY A O 1
ATOM 1108 N N . GLY A 1 140 ? -12.328 10.903 7.097 1.00 95.94 140 GLY A N 1
ATOM 1109 C CA . GLY A 1 140 ? -12.641 10.581 8.492 1.00 95.94 140 GLY A CA 1
ATOM 1110 C C . GLY A 1 140 ? -13.082 9.127 8.712 1.00 95.94 140 GLY A C 1
ATOM 1111 O O . GLY A 1 140 ? -13.382 8.746 9.843 1.00 95.94 140 GLY A O 1
ATOM 1112 N N . ASP A 1 141 ? -13.107 8.300 7.661 1.00 97.75 141 ASP A N 1
ATOM 1113 C CA . ASP A 1 141 ? -13.505 6.897 7.749 1.00 97.75 141 ASP A CA 1
ATOM 1114 C C . ASP A 1 141 ? -12.379 6.047 8.353 1.00 97.75 141 ASP A C 1
ATOM 1116 O O . ASP A 1 141 ? -11.374 5.732 7.708 1.00 97.75 141 ASP A O 1
ATOM 1120 N N . LYS A 1 142 ? -12.585 5.636 9.608 1.00 97.12 142 LYS A N 1
ATOM 1121 C CA . LYS A 1 142 ? -11.666 4.764 10.344 1.00 97.12 142 LYS A CA 1
ATOM 1122 C C . LYS A 1 142 ? -11.489 3.393 9.688 1.00 97.12 142 LYS A C 1
ATOM 1124 O O . LYS A 1 142 ? -10.390 2.858 9.745 1.00 97.12 142 LYS A O 1
ATOM 1129 N N . LYS A 1 143 ? -12.516 2.825 9.043 1.00 97.56 143 LYS A N 1
ATOM 1130 C CA . LYS A 1 143 ? -12.412 1.513 8.379 1.00 97.56 143 LYS A CA 1
ATOM 1131 C C . LYS A 1 143 ? -11.541 1.600 7.129 1.00 97.56 143 LYS A C 1
ATOM 1133 O O . LYS A 1 143 ? -10.687 0.738 6.925 1.00 97.56 143 LYS A O 1
ATOM 1138 N N . ARG A 1 144 ? -11.728 2.644 6.318 1.00 97.81 144 ARG A N 1
ATOM 1139 C CA . ARG A 1 144 ? -10.861 2.927 5.163 1.00 97.81 144 ARG A CA 1
ATOM 1140 C C . ARG A 1 144 ? -9.425 3.190 5.602 1.00 97.81 144 ARG A C 1
ATOM 1142 O O . ARG A 1 144 ? -8.502 2.624 5.022 1.00 97.81 144 ARG A O 1
ATOM 1149 N N . LEU A 1 145 ? -9.243 3.984 6.661 1.00 98.38 145 LEU A N 1
ATOM 1150 C CA . LEU A 1 145 ? -7.926 4.243 7.239 1.00 98.38 145 LEU A CA 1
ATOM 1151 C C . LEU A 1 145 ? -7.248 2.944 7.692 1.00 98.38 145 LEU A C 1
ATOM 1153 O O . LEU A 1 145 ? -6.107 2.705 7.320 1.00 98.38 145 LEU A O 1
ATOM 1157 N N . THR A 1 146 ? -7.953 2.071 8.419 1.00 98.44 146 THR A N 1
ATOM 1158 C CA . THR A 1 146 ? -7.428 0.757 8.824 1.00 98.44 146 THR A CA 1
ATOM 1159 C C . THR A 1 146 ? -6.945 -0.057 7.626 1.00 98.44 146 THR A C 1
ATOM 1161 O O . THR A 1 146 ? -5.837 -0.586 7.662 1.00 98.44 146 THR A O 1
ATOM 1164 N N . LYS A 1 147 ? -7.736 -0.137 6.548 1.00 98.38 147 LYS A N 1
ATOM 1165 C CA . LYS A 1 147 ? -7.320 -0.851 5.331 1.00 98.38 147 LYS A CA 1
ATOM 1166 C C . LYS A 1 147 ? -6.072 -0.234 4.715 1.00 98.38 147 LYS A C 1
ATOM 1168 O O . LYS A 1 147 ? -5.162 -0.970 4.358 1.00 98.38 147 LYS A O 1
ATOM 1173 N N . LEU A 1 148 ? -6.009 1.093 4.625 1.00 98.44 148 LEU A N 1
ATOM 1174 C CA . LEU A 1 148 ? -4.865 1.790 4.044 1.00 98.44 148 LEU A CA 1
ATOM 1175 C C . LEU A 1 148 ? -3.577 1.561 4.851 1.00 98.44 148 LEU A C 1
ATOM 1177 O O . LEU A 1 148 ? -2.543 1.253 4.270 1.00 98.44 148 LEU A O 1
ATOM 1181 N N . LEU A 1 149 ? -3.646 1.613 6.184 1.00 98.44 149 LEU A N 1
ATOM 1182 C CA . LEU A 1 149 ? -2.499 1.320 7.052 1.00 98.44 149 LEU A CA 1
ATOM 1183 C C . LEU A 1 149 ? -2.006 -0.124 6.896 1.00 98.44 149 LEU A C 1
ATOM 1185 O O . LEU A 1 149 ? -0.805 -0.379 6.870 1.00 98.44 149 LEU A O 1
ATOM 1189 N N . LEU A 1 150 ? -2.925 -1.081 6.762 1.00 98.50 150 LEU A N 1
ATOM 1190 C CA . LEU A 1 150 ? -2.562 -2.478 6.532 1.00 98.50 150 LEU A CA 1
ATOM 1191 C C . LEU A 1 150 ? -1.994 -2.707 5.123 1.00 98.50 150 LEU A C 1
ATOM 1193 O O . LEU A 1 150 ? -1.102 -3.539 4.964 1.00 98.50 150 LEU A O 1
ATOM 1197 N N . VAL A 1 151 ? -2.441 -1.944 4.119 1.00 98.25 151 VAL A N 1
ATOM 1198 C CA . VAL A 1 151 ? -1.809 -1.911 2.790 1.00 98.25 151 VAL A CA 1
ATOM 1199 C C . VAL A 1 151 ? -0.370 -1.400 2.897 1.00 98.25 151 VAL A C 1
ATOM 1201 O O . VAL A 1 151 ? 0.520 -2.058 2.365 1.00 98.25 151 VAL A O 1
ATOM 1204 N N . PHE A 1 152 ? -0.115 -0.322 3.652 1.00 97.50 152 PHE A N 1
ATOM 1205 C CA . PHE A 1 152 ? 1.252 0.167 3.899 1.00 97.50 152 PHE A CA 1
ATOM 1206 C C . PHE A 1 152 ? 2.141 -0.909 4.513 1.00 97.50 152 PHE A C 1
ATOM 1208 O O . PHE A 1 152 ? 3.276 -1.090 4.083 1.00 97.50 152 PHE A O 1
ATOM 1215 N N . ALA A 1 153 ? 1.620 -1.653 5.492 1.00 97.31 153 ALA A N 1
ATOM 1216 C CA . ALA A 1 153 ? 2.366 -2.733 6.122 1.00 97.31 153 ALA A CA 1
ATOM 1217 C C . ALA A 1 153 ? 2.705 -3.862 5.138 1.00 97.31 153 ALA A C 1
ATOM 1219 O O . ALA A 1 153 ? 3.832 -4.358 5.137 1.00 97.31 153 ALA A O 1
ATOM 1220 N N . CYS A 1 154 ? 1.752 -4.250 4.285 1.00 96.69 154 CYS A N 1
ATOM 1221 C CA . CYS A 1 154 ? 1.964 -5.296 3.287 1.00 96.69 154 CYS A CA 1
ATOM 1222 C C . CYS A 1 154 ? 2.972 -4.871 2.214 1.00 96.69 154 CYS A C 1
ATOM 1224 O O . CYS A 1 154 ? 3.872 -5.649 1.908 1.00 96.69 154 CYS A O 1
ATOM 1226 N N . ASP A 1 155 ? 2.858 -3.647 1.689 1.00 95.50 155 ASP A N 1
ATOM 1227 C CA . ASP A 1 155 ? 3.810 -3.085 0.724 1.00 95.50 155 ASP A CA 1
ATOM 1228 C C . ASP A 1 155 ? 5.229 -3.016 1.313 1.00 95.50 155 ASP A C 1
ATOM 1230 O O . ASP A 1 155 ? 6.179 -3.580 0.764 1.00 95.50 155 ASP A O 1
ATOM 1234 N N . ALA A 1 156 ? 5.358 -2.442 2.513 1.00 93.50 156 ALA A N 1
ATOM 1235 C CA . ALA A 1 156 ? 6.609 -2.384 3.263 1.00 93.50 156 ALA A CA 1
ATOM 1236 C C . ALA A 1 156 ? 7.238 -3.771 3.477 1.00 93.50 156 ALA A C 1
ATOM 1238 O O . ALA A 1 156 ? 8.462 -3.916 3.422 1.00 93.50 156 ALA A O 1
ATOM 1239 N N . ALA A 1 157 ? 6.424 -4.804 3.706 1.00 92.06 157 ALA A N 1
ATOM 1240 C CA . ALA A 1 157 ? 6.908 -6.170 3.849 1.00 92.06 157 ALA A CA 1
ATOM 1241 C C . ALA A 1 157 ? 7.420 -6.772 2.534 1.00 92.06 157 ALA A C 1
ATOM 1243 O O . ALA A 1 157 ? 8.254 -7.667 2.596 1.00 92.06 157 ALA A O 1
ATOM 1244 N N . GLY A 1 158 ? 6.958 -6.305 1.373 1.00 89.31 158 GLY A N 1
ATOM 1245 C CA . GLY A 1 158 ? 7.416 -6.779 0.067 1.00 89.31 158 GLY A CA 1
ATOM 1246 C C . GLY A 1 158 ? 8.635 -6.041 -0.486 1.00 89.31 158 GLY A C 1
ATOM 1247 O O . GLY A 1 158 ? 9.148 -6.440 -1.528 1.00 89.31 158 GLY A O 1
ATOM 1248 N N . LYS A 1 159 ? 9.113 -4.956 0.140 1.00 87.19 159 LYS A N 1
ATOM 1249 C CA . LYS A 1 159 ? 10.222 -4.148 -0.412 1.00 87.19 159 LYS A CA 1
ATOM 1250 C C . LYS A 1 159 ? 11.588 -4.839 -0.373 1.00 87.19 159 LYS A C 1
ATOM 1252 O O . LYS A 1 159 ? 12.454 -4.524 -1.188 1.00 87.19 159 LYS A O 1
ATOM 1257 N N . GLY A 1 160 ? 11.823 -5.717 0.604 1.00 81.31 160 GLY A N 1
ATOM 1258 C CA . GLY A 1 160 ? 13.150 -6.292 0.875 1.00 81.31 160 GLY A CA 1
ATOM 1259 C C . GLY A 1 160 ? 14.188 -5.300 1.416 1.00 81.31 160 GLY A C 1
ATOM 1260 O O . GLY A 1 160 ? 15.239 -5.719 1.866 1.00 81.31 160 GLY A O 1
ATOM 1261 N N . TRP A 1 161 ? 13.880 -3.998 1.456 1.00 84.75 161 TRP A N 1
ATOM 1262 C CA . TRP A 1 161 ? 14.682 -2.930 2.066 1.00 84.75 161 TRP A CA 1
ATOM 1263 C C . TRP A 1 161 ? 16.176 -2.986 1.725 1.00 84.75 161 TRP A C 1
ATOM 1265 O O . TRP A 1 161 ? 17.010 -3.491 2.481 1.00 84.75 161 TRP A O 1
ATOM 1275 N N . VAL A 1 162 ? 16.527 -2.357 0.607 1.00 84.75 162 VAL A N 1
ATOM 1276 C CA . VAL A 1 162 ? 17.924 -2.095 0.244 1.00 84.75 162 VAL A CA 1
ATOM 1277 C C . VAL A 1 162 ? 18.664 -1.313 1.347 1.00 84.75 162 VAL A C 1
ATOM 1279 O O . VAL A 1 162 ? 18.023 -0.586 2.114 1.00 84.75 162 VAL A O 1
ATOM 1282 N N . PRO A 1 163 ? 20.004 -1.435 1.471 1.00 84.69 163 PRO A N 1
ATOM 1283 C CA . PRO A 1 163 ? 20.756 -0.912 2.621 1.00 84.69 163 PRO A CA 1
ATOM 1284 C C . PRO A 1 163 ? 20.502 0.567 2.954 1.00 84.69 163 PRO A C 1
ATOM 1286 O O . PRO A 1 163 ? 20.412 0.944 4.121 1.00 84.69 163 PRO A O 1
ATOM 1289 N N . ASN A 1 164 ? 20.326 1.409 1.935 1.00 79.06 164 ASN A N 1
ATOM 1290 C CA . ASN A 1 164 ? 20.017 2.836 2.069 1.00 79.06 164 ASN A CA 1
ATOM 1291 C C . ASN A 1 164 ? 18.600 3.122 2.612 1.00 79.06 164 ASN A C 1
ATOM 1293 O O . ASN A 1 164 ? 18.362 4.223 3.102 1.00 79.06 164 ASN A O 1
ATOM 1297 N N . GLN A 1 165 ? 17.677 2.157 2.567 1.00 81.94 165 GLN A N 1
ATOM 1298 C CA . GLN A 1 165 ? 16.300 2.292 3.057 1.00 81.94 165 GLN A CA 1
ATOM 1299 C C . GLN A 1 165 ? 16.003 1.496 4.330 1.00 81.94 165 GLN A C 1
ATOM 1301 O O . GLN A 1 165 ? 14.958 1.704 4.939 1.00 81.94 165 GLN A O 1
ATOM 1306 N N . GLN A 1 166 ? 16.920 0.650 4.809 1.00 85.44 166 GLN A N 1
ATOM 1307 C CA . GLN A 1 166 ? 16.706 -0.147 6.029 1.00 85.44 166 GLN A CA 1
ATOM 1308 C C . GLN A 1 166 ? 16.308 0.696 7.250 1.00 85.44 166 GLN A C 1
ATOM 1310 O O . GLN A 1 166 ? 15.517 0.248 8.076 1.00 85.44 166 GLN A O 1
ATOM 1315 N N . LYS A 1 167 ? 16.798 1.940 7.345 1.00 87.88 167 LYS A N 1
ATOM 1316 C CA . LYS A 1 167 ? 16.433 2.872 8.426 1.00 87.88 167 LYS A CA 1
ATOM 1317 C C . LYS A 1 167 ? 14.976 3.345 8.367 1.00 87.88 167 LYS A C 1
ATOM 1319 O O . LYS A 1 167 ? 14.426 3.686 9.408 1.00 87.88 167 LYS A O 1
ATOM 1324 N N . GLN A 1 168 ? 14.354 3.364 7.186 1.00 87.44 168 GLN A N 1
ATOM 1325 C CA . GLN A 1 168 ? 12.956 3.777 7.013 1.00 87.44 168 GLN A CA 1
ATOM 1326 C C . GLN A 1 168 ? 11.978 2.700 7.482 1.00 87.44 168 GLN A C 1
ATOM 1328 O O . GLN A 1 168 ? 10.890 3.012 7.951 1.00 87.44 168 GLN A O 1
ATOM 1333 N N . ARG A 1 169 ? 12.370 1.428 7.421 1.00 90.62 169 ARG A N 1
ATOM 1334 C CA . ARG A 1 169 ? 11.528 0.298 7.822 1.00 90.62 169 ARG A CA 1
ATOM 1335 C C . ARG A 1 169 ? 10.878 0.449 9.211 1.00 90.62 169 ARG A C 1
ATOM 1337 O O . ARG A 1 169 ? 9.651 0.387 9.281 1.00 90.62 169 ARG A O 1
ATOM 1344 N N . PRO A 1 170 ? 11.627 0.678 10.311 1.00 93.06 170 PRO A N 1
ATOM 1345 C CA . PRO A 1 170 ? 11.012 0.911 11.618 1.00 93.06 170 PRO A CA 1
ATOM 1346 C C . PRO A 1 170 ? 10.222 2.226 11.691 1.00 93.06 170 PRO A C 1
ATOM 1348 O O . PRO A 1 170 ? 9.291 2.323 12.483 1.00 93.06 170 PRO A O 1
ATOM 1351 N N . GLN A 1 171 ? 10.541 3.218 10.853 1.00 94.62 171 GLN A N 1
ATOM 1352 C CA . GLN A 1 171 ? 9.813 4.490 10.809 1.00 94.62 171 GLN A CA 1
ATOM 1353 C C . GLN A 1 171 ? 8.398 4.308 10.250 1.00 94.62 171 GLN A C 1
ATOM 1355 O O . GLN A 1 171 ? 7.475 4.935 10.754 1.00 94.62 171 GLN A O 1
ATOM 1360 N N . ILE A 1 172 ? 8.197 3.408 9.279 1.00 94.75 172 ILE A N 1
ATOM 1361 C CA . ILE A 1 172 ? 6.854 3.082 8.769 1.00 94.75 172 ILE A CA 1
ATOM 1362 C C . ILE A 1 172 ? 6.002 2.402 9.844 1.00 94.75 172 ILE A C 1
ATOM 1364 O O . ILE A 1 172 ? 4.839 2.757 10.016 1.00 94.75 172 ILE A O 1
ATOM 1368 N N . ALA A 1 173 ? 6.577 1.458 10.596 1.00 95.75 173 ALA A N 1
ATOM 1369 C CA . ALA A 1 173 ? 5.877 0.812 11.706 1.00 95.75 173 ALA A CA 1
ATOM 1370 C C . ALA A 1 173 ? 5.473 1.835 12.786 1.00 95.75 173 ALA A C 1
ATOM 1372 O O . ALA A 1 173 ? 4.308 1.883 13.180 1.00 95.75 173 ALA A O 1
ATOM 1373 N N . ALA A 1 174 ? 6.406 2.706 13.187 1.00 96.50 174 ALA A N 1
ATOM 1374 C CA . ALA A 1 174 ? 6.145 3.777 14.149 1.00 96.50 174 ALA A CA 1
ATOM 1375 C C . ALA A 1 174 ? 5.089 4.775 13.643 1.00 96.50 174 ALA A C 1
ATOM 1377 O O . ALA A 1 174 ? 4.209 5.179 14.398 1.00 96.50 174 ALA A O 1
ATOM 1378 N N . PHE A 1 175 ? 5.125 5.129 12.356 1.00 97.38 175 PHE A N 1
ATOM 1379 C CA . PHE A 1 175 ? 4.121 5.995 11.747 1.00 97.38 175 PHE A CA 1
ATOM 1380 C C . PHE A 1 175 ? 2.721 5.366 11.788 1.00 97.38 175 PHE A C 1
ATOM 1382 O O . PHE A 1 175 ? 1.754 6.033 12.147 1.00 97.38 175 PHE A O 1
ATOM 1389 N N . ILE A 1 176 ? 2.584 4.074 11.472 1.00 97.88 176 ILE A N 1
ATOM 1390 C CA . ILE A 1 176 ? 1.287 3.385 11.564 1.00 97.88 176 ILE A CA 1
ATOM 1391 C C . ILE A 1 176 ? 0.766 3.390 13.006 1.00 97.88 176 ILE A C 1
ATOM 1393 O O . ILE A 1 176 ? -0.422 3.631 13.225 1.00 97.88 176 ILE A O 1
ATOM 1397 N N . GLU A 1 177 ? 1.636 3.151 13.986 1.00 98.06 177 GLU A N 1
ATOM 1398 C CA . GLU A 1 177 ? 1.284 3.238 15.404 1.00 98.06 177 GLU A CA 1
ATOM 1399 C C . GLU A 1 177 ? 0.809 4.646 15.793 1.00 98.06 177 GLU A C 1
ATOM 1401 O O . GLU A 1 177 ? -0.256 4.789 16.398 1.00 98.06 177 GLU A O 1
ATOM 1406 N N . GLU A 1 178 ? 1.531 5.685 15.370 1.00 97.94 178 GLU A N 1
ATOM 1407 C CA . GLU A 1 178 ? 1.153 7.085 15.577 1.00 97.94 178 GLU A CA 1
ATOM 1408 C C . GLU A 1 178 ? -0.237 7.387 14.997 1.00 97.94 178 GLU A C 1
ATOM 1410 O O . GLU A 1 178 ? -1.083 7.979 15.672 1.00 97.94 178 GLU A O 1
ATOM 1415 N N . VAL A 1 179 ? -0.517 6.931 13.771 1.00 97.88 179 VAL A N 1
ATOM 1416 C CA . VAL A 1 179 ? -1.826 7.118 13.133 1.00 97.88 179 VAL A CA 1
ATOM 1417 C C . VAL A 1 179 ? -2.929 6.373 13.883 1.00 97.88 179 VAL A C 1
ATOM 1419 O O . VAL A 1 179 ? -4.010 6.934 14.085 1.00 97.88 179 VAL A O 1
ATOM 1422 N N . CYS A 1 180 ? -2.683 5.131 14.307 1.00 98.06 180 CYS A N 1
ATOM 1423 C CA . CYS A 1 180 ? -3.640 4.358 15.097 1.00 98.06 180 CYS A CA 1
ATOM 1424 C C . CYS A 1 180 ? -3.991 5.072 16.406 1.00 98.06 180 CYS A C 1
ATOM 1426 O O . CYS A 1 180 ? -5.177 5.207 16.718 1.00 98.06 180 CYS A O 1
ATOM 1428 N N . ASN A 1 181 ? -2.987 5.588 17.118 1.00 97.94 181 ASN A N 1
ATOM 1429 C CA . ASN A 1 181 ? -3.173 6.340 18.357 1.00 97.94 181 ASN A CA 1
ATOM 1430 C C . ASN A 1 181 ? -3.952 7.638 18.111 1.00 97.94 181 ASN A C 1
ATOM 1432 O O . ASN A 1 181 ? -4.951 7.897 18.781 1.00 97.94 181 ASN A O 1
ATOM 1436 N N . PHE A 1 182 ? -3.558 8.417 17.099 1.00 98.12 182 PHE A N 1
ATOM 1437 C CA . PHE A 1 182 ? -4.222 9.671 16.737 1.00 98.12 182 PHE A CA 1
ATOM 1438 C C . PHE A 1 182 ? -5.700 9.471 16.366 1.00 98.12 182 PHE A C 1
ATOM 1440 O O . PHE A 1 182 ? -6.572 10.213 16.816 1.00 98.12 182 PHE A O 1
ATOM 1447 N N . ALA A 1 183 ? -6.004 8.463 15.545 1.00 97.44 183 ALA A N 1
ATOM 1448 C CA . ALA A 1 183 ? -7.361 8.199 15.073 1.00 97.44 183 ALA A CA 1
ATOM 1449 C C . ALA A 1 183 ? -8.199 7.363 16.060 1.00 97.44 183 ALA A C 1
ATOM 1451 O O . ALA A 1 183 ? -9.379 7.110 15.791 1.00 97.44 183 ALA A O 1
ATOM 1452 N N . GLY A 1 184 ? -7.629 6.916 17.185 1.00 97.56 184 GLY A N 1
ATOM 1453 C CA . GLY A 1 184 ? -8.282 6.009 18.130 1.00 97.56 184 GLY A CA 1
ATOM 1454 C C . GLY A 1 184 ? -8.733 4.714 17.451 1.00 97.56 184 GLY A C 1
ATOM 1455 O O . GLY A 1 184 ? -9.917 4.364 17.513 1.00 97.56 184 GLY A O 1
ATOM 1456 N N . LEU A 1 185 ? -7.825 4.081 16.705 1.00 97.69 185 LEU A N 1
ATOM 1457 C CA . LEU A 1 185 ? -8.010 2.746 16.140 1.00 97.69 185 LEU A CA 1
ATOM 1458 C C . LEU A 1 185 ? -7.635 1.680 17.179 1.00 97.69 185 LEU A C 1
ATOM 1460 O O . LEU A 1 185 ? -6.847 1.952 18.083 1.00 97.69 185 LEU A O 1
ATOM 1464 N N . PRO A 1 186 ? -8.167 0.454 17.060 1.00 96.00 186 PRO A N 1
ATOM 1465 C CA . PRO A 1 186 ? -7.769 -0.632 17.943 1.00 96.00 186 PRO A CA 1
ATOM 1466 C C . PRO A 1 186 ? -6.261 -0.915 17.874 1.00 96.00 186 PRO A C 1
ATOM 1468 O O . PRO A 1 186 ? -5.714 -1.094 16.786 1.00 96.00 186 PRO A O 1
ATOM 1471 N N . GLU A 1 187 ? -5.620 -1.061 19.034 1.00 94.56 187 GLU A N 1
ATOM 1472 C CA . GLU A 1 187 ? -4.180 -1.351 19.169 1.00 94.56 187 GLU A CA 1
ATOM 1473 C C . GLU A 1 187 ? -3.742 -2.598 18.383 1.00 94.56 187 GLU A C 1
ATOM 1475 O O . GLU A 1 187 ? -2.636 -2.674 17.850 1.00 94.56 187 GLU A O 1
ATOM 1480 N N . HIS A 1 188 ? -4.630 -3.588 18.238 1.00 96.69 188 HIS A N 1
ATOM 1481 C CA . HIS A 1 188 ? -4.299 -4.786 17.475 1.00 96.69 188 HIS A CA 1
ATOM 1482 C C . HIS A 1 188 ? -3.927 -4.480 16.012 1.00 96.69 188 HIS A C 1
ATOM 1484 O O . HIS A 1 188 ? -3.149 -5.238 15.443 1.00 96.69 188 HIS A O 1
ATOM 1490 N N . ILE A 1 189 ? -4.422 -3.387 15.417 1.00 97.69 189 ILE A N 1
ATOM 1491 C CA . ILE A 1 189 ? -4.094 -3.002 14.037 1.00 97.69 189 ILE A CA 1
ATOM 1492 C C . ILE A 1 189 ? -2.626 -2.589 13.913 1.00 97.69 189 ILE A C 1
ATOM 1494 O O . ILE A 1 189 ? -1.932 -3.105 13.037 1.00 97.69 189 ILE A O 1
ATOM 1498 N N . SER A 1 190 ? -2.131 -1.706 14.789 1.00 97.25 190 SER A N 1
ATOM 1499 C CA . SER A 1 190 ? -0.718 -1.299 14.768 1.00 97.25 190 SER A CA 1
ATOM 1500 C C . SER A 1 190 ? 0.198 -2.470 15.110 1.00 97.25 190 SER A C 1
ATOM 1502 O O . SER A 1 190 ? 1.211 -2.662 14.445 1.00 97.25 190 SER A O 1
ATOM 1504 N N . ARG A 1 191 ? -0.189 -3.327 16.064 1.00 97.75 191 ARG A N 1
ATOM 1505 C CA . ARG A 1 191 ? 0.575 -4.535 16.407 1.00 97.75 191 ARG A CA 1
ATOM 1506 C C . ARG A 1 191 ? 0.726 -5.497 15.223 1.00 97.75 191 ARG A C 1
ATOM 1508 O O . ARG A 1 191 ? 1.833 -5.967 14.968 1.00 97.75 191 ARG A O 1
ATOM 1515 N N . VAL A 1 192 ? -0.359 -5.775 14.492 1.00 97.75 192 VAL A N 1
ATOM 1516 C CA . VAL A 1 192 ? -0.320 -6.620 13.283 1.00 97.75 192 VAL A CA 1
ATOM 1517 C C . VAL A 1 192 ? 0.554 -5.974 12.209 1.00 97.75 192 VAL A C 1
ATOM 1519 O O . VAL A 1 192 ? 1.433 -6.635 11.660 1.00 97.75 192 VAL A O 1
ATOM 1522 N N . ALA A 1 193 ? 0.361 -4.680 11.938 1.00 97.19 193 ALA A N 1
ATOM 1523 C CA . ALA A 1 193 ? 1.152 -3.950 10.952 1.00 97.19 193 ALA A CA 1
ATOM 1524 C C . ALA A 1 193 ? 2.657 -3.995 11.269 1.00 97.19 193 ALA A C 1
ATOM 1526 O O . ALA A 1 193 ? 3.458 -4.355 10.408 1.00 97.19 193 ALA A O 1
ATOM 1527 N N . SER A 1 194 ? 3.041 -3.715 12.516 1.00 96.50 194 SER A N 1
ATOM 1528 C CA . SER A 1 194 ? 4.432 -3.774 12.970 1.00 96.50 194 SER A CA 1
ATOM 1529 C C . SER A 1 194 ? 5.016 -5.180 12.861 1.00 96.50 194 SER A C 1
ATOM 1531 O O . SER A 1 194 ? 6.135 -5.328 12.378 1.00 96.50 194 SER A O 1
ATOM 1533 N N . ALA A 1 195 ? 4.267 -6.224 13.234 1.00 96.25 195 ALA A N 1
ATOM 1534 C CA . ALA A 1 195 ? 4.724 -7.607 13.090 1.00 96.25 195 ALA A CA 1
ATOM 1535 C C . ALA A 1 195 ? 4.996 -7.973 11.620 1.00 96.25 195 ALA A C 1
ATOM 1537 O O . ALA A 1 195 ? 6.016 -8.589 11.311 1.00 96.25 195 ALA A O 1
ATOM 1538 N N . ILE A 1 196 ? 4.125 -7.544 10.702 1.00 95.31 196 ILE A N 1
ATOM 1539 C CA . ILE A 1 196 ? 4.302 -7.739 9.258 1.00 95.31 196 ILE A CA 1
ATOM 1540 C C . ILE A 1 196 ? 5.522 -6.973 8.737 1.00 95.31 196 ILE A C 1
ATOM 1542 O O . ILE A 1 196 ? 6.334 -7.538 8.002 1.00 95.31 196 ILE A O 1
ATOM 1546 N N . ILE A 1 197 ? 5.682 -5.709 9.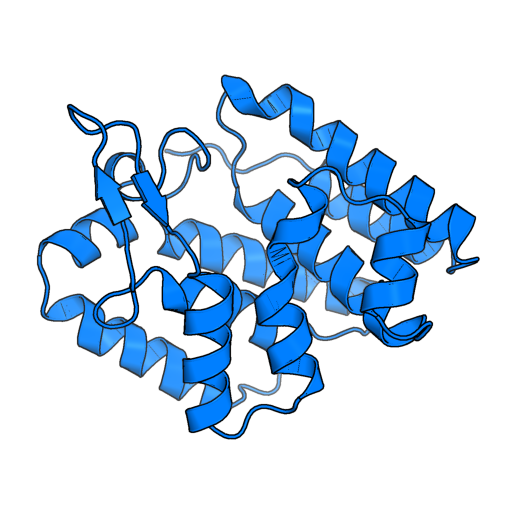137 1.00 94.31 197 ILE A N 1
ATOM 1547 C CA . ILE A 1 197 ? 6.781 -4.858 8.675 1.00 94.31 197 ILE A CA 1
ATOM 1548 C C . ILE A 1 197 ? 8.118 -5.348 9.209 1.00 94.31 197 ILE A C 1
ATOM 1550 O O . ILE A 1 197 ? 9.085 -5.325 8.456 1.00 94.31 197 ILE A O 1
ATOM 1554 N N . LEU A 1 198 ? 8.205 -5.762 10.477 1.00 91.94 198 LEU A N 1
ATOM 1555 C CA . LEU A 1 198 ? 9.464 -5.989 11.201 1.00 91.94 198 LEU A CA 1
ATOM 1556 C C . LEU A 1 198 ? 9.951 -7.447 11.205 1.00 91.94 198 LEU A C 1
ATOM 1558 O O . LEU A 1 198 ? 11.091 -7.680 11.595 1.00 91.94 198 LEU A O 1
ATOM 1562 N N . ARG A 1 199 ? 9.156 -8.413 10.727 1.00 88.56 199 ARG A N 1
ATOM 1563 C CA . ARG A 1 199 ? 9.568 -9.830 10.619 1.00 88.56 199 ARG A CA 1
ATOM 1564 C C . ARG A 1 199 ? 10.825 -10.032 9.774 1.00 88.56 199 ARG A C 1
ATOM 1566 O O . ARG A 1 199 ? 11.050 -9.278 8.834 1.00 88.56 199 ARG A O 1
ATOM 1573 N N . ASP A 1 200 ? 11.593 -11.086 10.003 1.00 82.44 200 ASP A N 1
ATOM 1574 C CA . ASP A 1 200 ? 12.729 -11.386 9.126 1.00 82.44 200 ASP A CA 1
ATOM 1575 C C . ASP A 1 200 ? 12.300 -11.483 7.655 1.00 82.44 200 ASP A C 1
ATOM 1577 O O . ASP A 1 200 ? 11.279 -12.082 7.309 1.00 82.44 200 ASP A O 1
ATOM 1581 N N . GLN A 1 201 ? 13.061 -10.809 6.796 1.00 74.94 201 GLN A N 1
ATOM 1582 C CA . GLN A 1 201 ? 12.800 -10.759 5.364 1.00 74.94 201 GLN A CA 1
ATOM 1583 C C . GLN A 1 201 ? 13.564 -11.893 4.678 1.00 74.94 201 GLN A C 1
ATOM 1585 O O . GLN A 1 201 ? 14.693 -12.192 5.087 1.00 74.94 201 GLN A O 1
ATOM 1590 N N . PRO A 1 202 ? 12.988 -12.525 3.641 1.00 74.12 202 PRO A N 1
ATOM 1591 C CA . PRO A 1 202 ? 13.748 -13.445 2.811 1.00 74.12 202 PRO A CA 1
ATOM 1592 C C . PRO A 1 202 ? 14.963 -12.711 2.232 1.00 74.12 202 PRO A C 1
ATOM 1594 O O . PRO A 1 202 ? 14.883 -11.534 1.880 1.00 74.12 202 PRO A O 1
ATOM 1597 N N . LYS A 1 203 ? 16.108 -13.389 2.165 1.00 66.25 203 LYS A N 1
ATOM 1598 C CA . LYS A 1 203 ? 17.279 -12.842 1.474 1.00 66.25 203 LYS A CA 1
ATOM 1599 C C . LYS A 1 203 ? 17.010 -12.918 -0.031 1.00 66.25 203 LYS A C 1
ATOM 1601 O O . LYS A 1 203 ? 16.410 -13.889 -0.480 1.00 66.25 203 LYS A O 1
ATOM 1606 N N . ALA A 1 204 ? 17.410 -11.900 -0.793 1.00 61.97 204 ALA A N 1
ATOM 1607 C CA . ALA A 1 204 ? 17.514 -12.074 -2.238 1.00 61.97 204 ALA A CA 1
ATOM 1608 C C . ALA A 1 204 ? 18.671 -13.042 -2.509 1.00 61.97 204 ALA A C 1
ATOM 1610 O O . ALA A 1 204 ? 19.767 -12.819 -1.984 1.00 61.97 204 ALA A O 1
ATOM 1611 N N . ASP A 1 205 ? 18.370 -14.115 -3.235 1.00 56.31 205 ASP A N 1
ATOM 1612 C CA . ASP A 1 205 ? 19.332 -15.130 -3.670 1.00 56.31 205 ASP A CA 1
ATOM 1613 C C . ASP A 1 205 ? 20.321 -14.577 -4.709 1.00 56.31 205 ASP A C 1
ATOM 1615 O O . ASP A 1 205 ? 19.917 -13.703 -5.517 1.00 56.31 205 ASP A O 1
#

Organism: NCBI:txid1798550

pLDDT: mean 82.98, std 16.05, range [33.88, 98.5]